Protein AF-A0A1G1D6M9-F1 (afdb_monomer)

Radius of gyration: 29.53 Å; Cα contacts (8 Å, |Δi|>4): 650; chains: 1; bounding box: 87×71×71 Å

Foldseek 3Di:
DDDDDDDDDDDDDDDDDDDDDPPVVVVVVVVVVVVVVCVVVVCVCVVVVCCVVVCDPVNVVVVVVVVVVVVVVLLVVLLVVLCPQWQADADEQDAALVNLVWDWDWDWWAFPVGWIKIKIKTAADEPPDDPPQAAFAEEEEAEARNDAQNVCSVVCNLCSNLTHTYIGIGFDNYHPTHHRTHLLQDCSLRVVVRVLVVQVPDSRHDQQRYEYEYAESGLLSQLLNLLPDVSHQAYERELYAQFPLVLLLLVCVPDPHDSPPSSVSNQVSSCVVVVHHRVSSGSLVRQQSSPPREYEQEYECAASNRHVVRSVSSQVSHDPPYYYYYQYPAYRVRSCVSCPVVVSVVVSVRSCVGRVD

pLDDT: mean 87.12, std 20.03, range [28.2, 98.94]

Mean predicted aligned error: 9.98 Å

Secondary structure (DSSP, 8-state):
---------------------HHHHHHHHHHHHHHHHHHHHHHHHHHHHHHHHHS-HHHHHHHHHHHHHHHHHHHHHHHHHHHHHHS---------GGGGT--EEEEEEE-TT--EEEEEEEPP---S---TT--EEEEEEEPPTT--GGGGHHHHHHHHHTT-EEEEEPPTTSTTS--S---TTSTHHHHHHHHHHHHHT-TTEEEEEEEEEEETHHHHHHHHHHTT-TTEEEEEEES--S-HHHHHHHHHHTSSS-HHHHHHHHHHHHHHHHTS-GGGS-HHHHGGGGTTS-EEEEEETT-SSS-HHHHHHHHHHPPSSEEEEEETT--TT-HHHHHTHHHHHHHHHHHHHHHT-

Solvent-accessible surface area (backbone atoms only — not comparable to full-atom values): 18844 Å² total; per-residue (Å²): 136,82,89,85,81,92,81,88,83,86,84,83,85,84,89,84,90,83,88,86,73,72,73,66,51,58,56,50,53,56,52,48,55,53,48,53,50,48,47,51,52,43,47,50,50,49,51,52,45,49,49,63,71,68,41,52,71,69,54,52,55,51,51,53,49,51,53,52,50,51,51,51,50,48,47,53,52,17,44,48,55,50,48,58,70,22,44,44,66,66,58,82,83,82,42,60,51,57,82,75,75,41,64,66,44,83,44,74,50,58,30,97,90,62,44,46,33,33,32,39,42,33,56,47,64,42,88,73,80,78,67,87,90,66,52,31,34,33,36,38,44,33,47,31,82,59,44,33,40,37,81,45,30,68,61,43,47,54,44,12,50,74,41,22,28,27,38,30,33,17,52,56,28,19,47,83,14,36,64,84,41,42,65,84,37,55,64,48,26,47,47,51,52,34,52,52,53,53,50,58,72,38,86,62,41,31,61,90,21,27,31,38,39,13,30,33,50,15,9,29,20,49,38,52,33,38,34,75,40,79,62,50,43,33,38,36,27,33,35,24,57,40,28,50,62,61,50,51,53,51,55,30,68,77,46,96,51,59,56,74,67,40,52,62,47,24,50,55,46,46,24,65,76,68,72,47,63,64,78,78,33,24,28,45,82,38,32,39,53,28,39,76,35,36,39,41,34,31,18,12,62,49,10,84,85,32,36,35,68,30,35,52,50,38,56,69,46,37,37,63,50,64,47,78,45,74,34,71,78,4,31,73,92,25,43,55,70,63,47,41,72,57,40,59,49,54,55,49,53,52,50,42,62,64,54,70,108

Structure (mmCIF, N/CA/C/O backbone):
data_AF-A0A1G1D6M9-F1
#
_entry.id   AF-A0A1G1D6M9-F1
#
loop_
_atom_site.group_PDB
_atom_site.id
_atom_site.type_symbol
_atom_site.label_atom_id
_atom_site.label_alt_id
_atom_site.label_comp_id
_atom_site.label_asym_id
_atom_site.label_entity_id
_atom_site.label_seq_id
_atom_site.pdbx_PDB_ins_code
_atom_site.Cartn_x
_atom_site.Cartn_y
_atom_site.Cartn_z
_atom_site.occupancy
_atom_site.B_iso_or_equiv
_atom_site.auth_seq_id
_atom_site.auth_comp_id
_atom_site.auth_asym_id
_atom_site.auth_atom_id
_atom_site.pdbx_PDB_model_num
ATOM 1 N N . MET A 1 1 ? 6.954 -47.142 0.030 1.00 37.84 1 MET A N 1
ATOM 2 C CA . MET A 1 1 ? 7.790 -47.854 -0.957 1.00 37.84 1 MET A CA 1
ATOM 3 C C . MET A 1 1 ? 8.892 -46.914 -1.431 1.00 37.84 1 MET A C 1
ATOM 5 O O . MET A 1 1 ? 8.595 -45.808 -1.841 1.00 37.84 1 MET A O 1
ATOM 9 N N . ARG A 1 2 ? 10.129 -47.368 -1.200 1.00 31.16 2 ARG A N 1
ATOM 10 C CA . ARG A 1 2 ? 11.483 -46.955 -1.629 1.00 31.16 2 ARG A CA 1
ATOM 11 C C . ARG A 1 2 ? 11.757 -45.547 -2.199 1.00 31.16 2 ARG A C 1
ATOM 13 O O . ARG A 1 2 ? 11.319 -45.191 -3.284 1.00 31.16 2 ARG A O 1
ATOM 20 N N . LYS A 1 3 ? 12.654 -44.867 -1.467 1.00 37.03 3 LYS A N 1
ATOM 21 C CA . LYS A 1 3 ? 13.634 -43.855 -1.899 1.00 37.03 3 LYS A CA 1
ATOM 22 C C . LYS A 1 3 ? 14.472 -44.363 -3.088 1.00 37.03 3 LYS A C 1
ATOM 24 O O . LYS A 1 3 ? 14.863 -45.529 -3.083 1.00 37.03 3 LYS A O 1
ATOM 29 N N . GLY A 1 4 ? 14.786 -43.486 -4.043 1.00 31.58 4 GLY A N 1
ATOM 30 C CA . GLY A 1 4 ? 15.754 -43.728 -5.120 1.00 31.58 4 GLY A CA 1
ATOM 31 C C . GLY A 1 4 ? 16.932 -42.764 -4.999 1.00 31.58 4 GLY A C 1
ATOM 32 O O . GLY A 1 4 ? 16.786 -41.574 -5.255 1.00 31.58 4 GLY A O 1
ATOM 33 N N . GLU A 1 5 ? 18.062 -43.290 -4.537 1.00 31.17 5 GLU A N 1
ATOM 34 C CA . GLU A 1 5 ? 19.328 -42.597 -4.300 1.00 31.17 5 GLU A CA 1
ATOM 35 C C . GLU A 1 5 ? 20.135 -42.402 -5.593 1.00 31.17 5 GLU A C 1
ATOM 37 O O . GLU A 1 5 ? 20.118 -43.239 -6.495 1.00 31.17 5 GLU A O 1
ATOM 42 N N . TRP A 1 6 ? 20.908 -41.317 -5.630 1.00 31.11 6 TRP A N 1
ATOM 43 C CA . TRP A 1 6 ? 21.996 -41.078 -6.576 1.00 31.11 6 TRP A CA 1
ATOM 44 C C . TRP A 1 6 ? 23.173 -42.018 -6.296 1.00 31.11 6 TRP A C 1
ATOM 46 O O . TRP A 1 6 ? 23.674 -42.007 -5.173 1.00 31.11 6 TRP A O 1
ATOM 56 N N . LYS A 1 7 ? 23.694 -42.736 -7.305 1.00 30.41 7 LYS A N 1
ATOM 57 C CA . LYS A 1 7 ? 25.058 -43.300 -7.264 1.00 30.41 7 LYS A CA 1
ATOM 58 C C . LYS A 1 7 ? 25.755 -43.261 -8.626 1.00 30.41 7 LYS A C 1
ATOM 60 O O . LYS A 1 7 ? 25.320 -43.872 -9.595 1.00 30.41 7 LYS A O 1
ATOM 65 N N . ILE A 1 8 ? 26.867 -42.534 -8.629 1.00 29.58 8 ILE A N 1
ATOM 66 C CA . ILE A 1 8 ? 27.918 -42.472 -9.646 1.00 29.58 8 ILE A CA 1
ATOM 67 C C . ILE A 1 8 ? 28.811 -43.709 -9.475 1.00 29.58 8 ILE A C 1
ATOM 69 O O . ILE A 1 8 ? 29.164 -44.045 -8.345 1.00 29.58 8 ILE A O 1
ATOM 73 N N . TYR A 1 9 ? 29.209 -44.354 -10.574 1.00 28.20 9 TYR A N 1
ATOM 74 C CA . TYR A 1 9 ? 30.205 -45.429 -10.578 1.00 28.20 9 TYR A CA 1
ATOM 75 C C . TYR A 1 9 ? 31.350 -45.101 -11.544 1.00 28.20 9 TYR A C 1
ATOM 77 O O . TYR A 1 9 ? 31.134 -44.912 -12.738 1.00 28.20 9 TYR A O 1
ATOM 85 N N . PHE A 1 10 ? 32.568 -45.080 -11.004 1.00 29.19 10 PHE A N 1
ATOM 86 C CA . PHE A 1 10 ? 33.831 -45.238 -11.729 1.00 29.19 10 PHE A CA 1
ATOM 87 C C . PHE A 1 10 ? 34.332 -46.676 -11.543 1.00 29.19 10 PHE A C 1
ATOM 89 O O . PHE A 1 10 ? 34.143 -47.242 -10.462 1.00 29.19 10 PHE A O 1
ATOM 96 N N . PRO A 1 11 ? 35.086 -47.214 -12.515 1.00 30.05 11 PRO A N 1
ATOM 97 C CA . PRO A 1 11 ? 36.174 -48.121 -12.181 1.00 30.05 11 PRO A CA 1
ATOM 98 C C . PRO A 1 11 ? 37.524 -47.670 -12.756 1.00 30.05 11 PRO A C 1
ATOM 100 O O . PRO A 1 11 ? 37.635 -47.146 -13.863 1.00 30.05 11 PRO A O 1
ATOM 103 N N . LEU A 1 12 ? 38.541 -47.898 -11.927 1.00 28.89 12 LEU A N 1
ATOM 104 C CA . LEU A 1 12 ? 39.969 -47.673 -12.132 1.00 28.89 12 LEU A CA 1
ATOM 105 C C . LEU A 1 12 ? 40.603 -48.710 -13.082 1.00 28.89 12 LEU A C 1
ATOM 107 O O . LEU A 1 12 ? 40.132 -49.837 -13.208 1.00 28.89 12 LEU A O 1
ATOM 111 N N . SER A 1 13 ? 41.710 -48.284 -13.698 1.00 33.75 13 SER A N 1
ATOM 112 C CA . SER A 1 13 ? 42.628 -48.997 -14.608 1.00 33.75 13 SER A CA 1
ATOM 113 C C . SER A 1 13 ? 43.368 -50.202 -13.995 1.00 33.75 13 SER A C 1
ATOM 115 O O . SER A 1 13 ? 43.361 -50.353 -12.773 1.00 33.75 13 SER A O 1
ATOM 117 N N . PRO A 1 14 ? 44.200 -50.905 -14.796 1.00 37.03 14 PRO A N 1
ATOM 118 C CA . PRO A 1 14 ? 45.640 -50.812 -14.510 1.00 37.03 14 PRO A CA 1
ATOM 119 C C . PRO A 1 14 ? 46.579 -50.714 -15.738 1.00 37.03 14 PRO A C 1
ATOM 121 O O . PRO A 1 14 ? 46.523 -51.509 -16.669 1.00 37.03 14 PRO A O 1
ATOM 124 N N . SER A 1 15 ? 47.462 -49.711 -15.656 1.00 29.97 15 SER A N 1
ATOM 125 C CA . SER A 1 15 ? 48.913 -49.674 -15.947 1.00 29.97 15 SER A CA 1
ATOM 126 C C . SER A 1 15 ? 49.546 -50.456 -17.113 1.00 29.97 15 SER A C 1
ATOM 128 O O . SER A 1 15 ? 49.617 -51.681 -17.082 1.00 29.97 15 SER A O 1
ATOM 130 N N . LEU A 1 16 ? 50.286 -49.719 -17.958 1.00 28.69 16 LEU A N 1
ATOM 131 C CA . LEU A 1 16 ? 51.660 -50.073 -18.346 1.00 28.69 16 LEU A CA 1
ATOM 132 C C . LEU A 1 16 ? 52.513 -48.801 -18.550 1.00 28.69 16 LEU A C 1
ATOM 134 O O . LEU A 1 16 ? 52.078 -47.829 -19.160 1.00 28.69 16 LEU A O 1
ATOM 138 N N . HIS A 1 17 ? 53.707 -48.813 -17.954 1.00 34.84 17 HIS A N 1
ATOM 139 C CA . HIS A 1 17 ? 54.689 -47.727 -17.865 1.00 34.84 17 HIS A CA 1
ATOM 140 C C . HIS A 1 17 ? 55.429 -47.4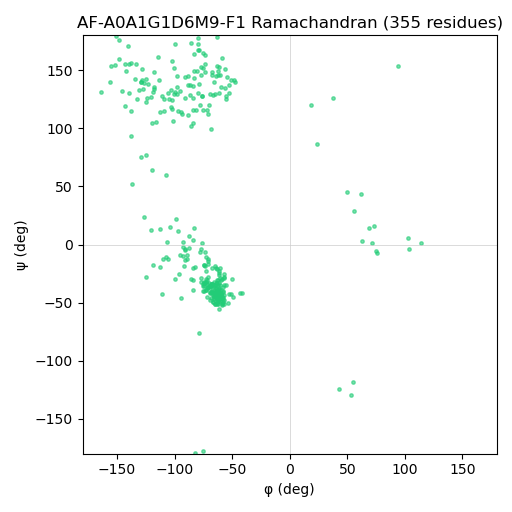44 -19.181 1.00 34.84 17 HIS A C 1
ATOM 142 O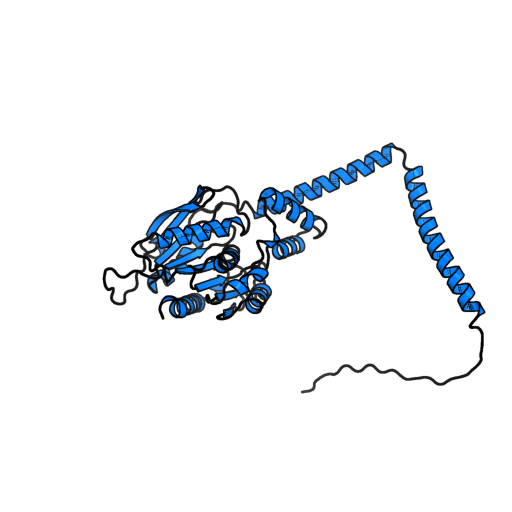 O . HIS A 1 17 ? 55.757 -48.394 -19.873 1.00 34.84 17 HIS A O 1
ATOM 148 N N . PHE A 1 18 ? 55.810 -46.176 -19.418 1.00 31.34 18 PHE A N 1
ATOM 149 C CA . PHE A 1 18 ? 57.173 -45.724 -19.788 1.00 31.34 18 PHE A CA 1
ATOM 150 C C . PHE A 1 18 ? 57.289 -44.184 -19.586 1.00 31.34 18 PHE A C 1
ATOM 152 O O . PHE A 1 18 ? 56.415 -43.426 -19.995 1.00 31.34 18 PHE A O 1
ATOM 159 N N . LEU A 1 19 ? 58.347 -43.727 -18.902 1.00 33.44 19 LEU A N 1
ATOM 160 C CA . LEU A 1 19 ? 58.789 -42.319 -18.715 1.00 33.44 19 LEU A CA 1
ATOM 161 C C . LEU A 1 19 ? 59.688 -41.874 -19.901 1.00 33.44 19 LEU A C 1
ATOM 163 O O . LEU A 1 19 ? 60.160 -42.760 -20.611 1.00 33.44 19 LEU A O 1
ATOM 167 N N . PRO A 1 20 ? 60.128 -40.598 -20.051 1.00 44.41 20 PRO A N 1
ATOM 168 C CA . PRO A 1 20 ? 59.562 -39.292 -19.672 1.00 44.41 20 PRO A CA 1
ATOM 169 C C . PRO A 1 20 ? 59.588 -38.276 -20.857 1.00 44.41 20 PRO A C 1
ATOM 171 O O . PRO A 1 20 ? 60.622 -38.066 -21.481 1.00 44.41 20 PRO A O 1
ATOM 174 N N . PHE A 1 21 ? 58.492 -37.557 -21.136 1.00 39.22 21 PHE A N 1
ATOM 175 C CA . PHE A 1 21 ? 58.450 -36.499 -22.181 1.00 39.22 21 PHE A CA 1
ATOM 176 C C . PHE A 1 21 ? 57.928 -35.139 -21.667 1.00 39.22 21 PHE A C 1
ATOM 178 O O . PHE A 1 21 ? 57.415 -34.317 -22.424 1.00 39.22 21 PHE A O 1
ATOM 185 N N . SER A 1 22 ? 58.033 -34.872 -20.362 1.00 51.34 22 SER A N 1
ATOM 186 C CA . SER A 1 22 ? 57.296 -33.771 -19.719 1.00 51.34 22 SER A CA 1
ATOM 187 C C . SER A 1 22 ? 58.005 -32.413 -19.645 1.00 51.34 22 SER A C 1
ATOM 189 O O . SER A 1 22 ? 57.356 -31.449 -19.248 1.00 51.34 22 SER A O 1
ATOM 191 N N . LEU A 1 23 ? 59.265 -32.263 -20.077 1.00 43.38 23 LEU A N 1
ATOM 192 C CA . LEU A 1 23 ? 59.918 -30.938 -20.083 1.00 43.38 23 LEU A CA 1
ATOM 193 C C . LEU A 1 23 ? 59.844 -30.209 -21.437 1.00 43.38 23 LEU A C 1
ATOM 195 O O . LEU A 1 23 ? 59.830 -28.983 -21.474 1.00 43.38 23 LEU A O 1
ATOM 199 N N . ILE A 1 24 ? 59.716 -30.940 -22.549 1.00 44.31 24 ILE A N 1
ATOM 200 C CA . ILE A 1 24 ? 59.643 -30.347 -23.899 1.00 44.31 24 ILE A CA 1
ATOM 201 C C . ILE A 1 24 ? 58.198 -29.949 -24.255 1.00 44.31 24 ILE A C 1
ATOM 203 O O . ILE A 1 24 ? 57.982 -28.944 -24.929 1.00 44.31 24 ILE A O 1
ATOM 207 N N . PHE A 1 25 ? 57.190 -30.648 -23.721 1.00 48.16 25 PHE A N 1
ATOM 208 C CA . PHE A 1 25 ? 55.778 -30.338 -23.979 1.00 48.16 25 PHE A CA 1
ATOM 209 C C . PHE A 1 25 ? 55.283 -29.091 -23.219 1.00 48.16 25 PHE A C 1
ATOM 211 O O . PHE A 1 25 ? 54.503 -28.309 -23.755 1.00 48.16 25 PHE A O 1
ATOM 218 N N . TYR A 1 26 ? 55.787 -28.839 -22.003 1.00 45.22 26 TYR A N 1
ATOM 219 C CA . TYR A 1 26 ? 55.403 -27.659 -21.210 1.00 45.22 26 TYR A CA 1
ATOM 220 C C . TYR A 1 26 ? 55.965 -26.340 -21.766 1.00 45.22 26 TYR A C 1
ATOM 222 O O . TYR A 1 26 ? 55.306 -25.303 -21.667 1.00 45.22 26 TYR A O 1
ATOM 230 N N . VAL A 1 27 ? 57.140 -26.374 -22.407 1.00 49.19 27 VAL A N 1
ATOM 231 C CA . VAL A 1 27 ? 57.715 -25.204 -23.094 1.00 49.19 27 VAL A CA 1
ATOM 232 C C . VAL A 1 27 ? 56.983 -24.935 -24.415 1.00 49.19 27 VAL A C 1
ATOM 234 O O . VAL A 1 27 ? 56.717 -23.780 -24.737 1.00 49.19 27 VAL A O 1
ATOM 237 N N . PHE A 1 28 ? 56.551 -25.977 -25.134 1.00 47.81 28 PHE A N 1
ATOM 238 C CA . PHE A 1 28 ? 55.815 -25.822 -26.394 1.00 47.81 28 PHE A CA 1
ATOM 239 C C . PHE A 1 28 ? 54.357 -25.366 -26.190 1.00 47.81 28 PHE A C 1
ATOM 241 O O . PHE A 1 28 ? 53.880 -24.484 -26.898 1.00 47.81 28 PHE A O 1
ATOM 248 N N . VAL A 1 29 ? 53.654 -25.886 -25.176 1.00 53.16 29 VAL A N 1
ATOM 249 C CA . VAL A 1 29 ? 52.255 -25.507 -24.895 1.00 53.16 29 VAL A CA 1
ATOM 250 C C . VAL A 1 29 ? 52.146 -24.099 -24.289 1.00 53.16 29 VAL A C 1
ATOM 252 O O . VAL A 1 29 ? 51.217 -23.370 -24.635 1.00 53.16 29 VAL A O 1
ATOM 255 N N . SER A 1 30 ? 53.120 -23.649 -23.487 1.00 48.38 30 SER A N 1
ATOM 256 C CA . SER A 1 30 ? 53.163 -22.256 -23.001 1.00 48.38 30 SER A CA 1
ATOM 257 C C . SER A 1 30 ? 53.555 -21.243 -24.091 1.00 48.38 30 SER A C 1
ATOM 259 O O . SER A 1 30 ? 53.034 -20.121 -24.096 1.00 48.38 30 SER A O 1
ATOM 261 N N . LEU A 1 31 ? 54.395 -21.625 -25.066 1.00 42.31 31 LEU A N 1
ATOM 262 C CA . LEU A 1 31 ? 54.653 -20.794 -26.252 1.00 42.31 31 LEU A CA 1
ATOM 263 C C . LEU A 1 31 ? 53.437 -20.740 -27.197 1.00 42.31 31 LEU A C 1
ATOM 265 O O . LEU A 1 31 ? 53.127 -19.684 -27.742 1.00 42.31 31 LEU A O 1
ATOM 269 N N . CYS A 1 32 ? 52.682 -21.830 -27.356 1.00 44.06 32 CYS A N 1
ATOM 270 C CA . CYS A 1 32 ? 51.468 -21.825 -28.181 1.00 44.06 32 CYS A CA 1
ATOM 271 C C . CYS A 1 32 ? 50.281 -21.100 -27.513 1.00 44.06 32 CYS A C 1
ATOM 273 O O . CYS A 1 32 ? 49.483 -20.458 -28.203 1.00 44.06 32 CYS A O 1
ATOM 275 N N . ALA A 1 33 ? 50.167 -21.135 -26.181 1.00 45.12 33 ALA A N 1
ATOM 276 C CA . ALA A 1 33 ? 49.118 -20.423 -25.447 1.00 45.12 33 ALA A CA 1
ATOM 277 C C . ALA A 1 33 ? 49.299 -18.894 -25.495 1.00 45.12 33 ALA A C 1
ATOM 279 O O . ALA A 1 33 ? 48.318 -18.168 -25.648 1.00 45.12 33 ALA A O 1
ATOM 280 N N . SER A 1 34 ? 50.539 -18.400 -25.467 1.00 46.72 34 SER A N 1
ATOM 281 C CA . SER A 1 34 ? 50.838 -16.969 -25.610 1.00 46.72 34 SER A CA 1
ATOM 282 C C . SER A 1 34 ? 50.692 -16.480 -27.058 1.00 46.72 34 SER A C 1
ATOM 284 O O . SER A 1 34 ? 50.142 -15.402 -27.278 1.00 46.72 34 SER A O 1
ATOM 286 N N . VAL A 1 35 ? 51.043 -17.295 -28.059 1.00 46.62 35 VAL A N 1
ATOM 287 C CA . VAL A 1 35 ? 50.878 -16.946 -29.483 1.00 46.62 35 VAL A CA 1
ATOM 288 C C . VAL A 1 35 ? 49.416 -17.021 -29.943 1.00 46.62 35 VAL A C 1
ATOM 290 O O . VAL A 1 35 ? 48.993 -16.188 -30.735 1.00 46.62 35 VAL A O 1
ATOM 293 N N . SER A 1 36 ? 48.588 -17.928 -29.411 1.00 49.25 36 SER A N 1
ATOM 294 C CA . SER A 1 36 ? 47.150 -17.966 -29.744 1.00 49.25 36 SER A CA 1
ATOM 295 C C . SER A 1 36 ? 46.350 -16.820 -29.109 1.00 49.25 36 SER A C 1
ATOM 297 O O . SER A 1 36 ? 45.377 -16.352 -29.702 1.00 49.25 36 SER A O 1
ATOM 299 N N . LEU A 1 37 ? 46.781 -16.323 -27.943 1.00 48.41 37 LEU A N 1
ATOM 300 C CA . LEU A 1 37 ? 46.201 -15.145 -27.299 1.00 48.41 37 LEU A CA 1
ATOM 301 C C . LEU A 1 37 ? 46.643 -13.859 -28.015 1.00 48.41 37 LEU A C 1
ATOM 303 O O . LEU A 1 37 ? 45.811 -12.994 -28.264 1.00 48.41 37 LEU A O 1
ATOM 307 N N . TRP A 1 38 ? 47.907 -13.777 -28.446 1.00 46.22 38 TRP A N 1
ATOM 308 C CA . TRP A 1 38 ? 48.420 -12.676 -29.273 1.00 46.22 38 TRP A CA 1
ATOM 309 C C . TRP A 1 38 ? 47.869 -12.677 -30.701 1.00 46.22 38 TRP A C 1
ATOM 311 O O . TRP A 1 38 ? 47.622 -11.608 -31.243 1.00 46.22 38 TRP A O 1
ATOM 321 N N . LEU A 1 39 ? 47.594 -13.838 -31.303 1.00 48.72 39 LEU A N 1
ATOM 322 C CA . LEU A 1 39 ? 46.937 -13.932 -32.609 1.00 48.72 39 LEU A CA 1
ATOM 323 C C . LEU A 1 39 ? 45.432 -13.684 -32.514 1.00 48.72 39 LEU A C 1
ATOM 325 O O . LEU A 1 39 ? 44.888 -13.094 -33.431 1.00 48.72 39 LEU A O 1
ATOM 329 N N . LYS A 1 40 ? 44.744 -14.044 -31.421 1.00 48.91 40 LYS A N 1
ATOM 330 C CA . LYS A 1 40 ? 43.330 -13.670 -31.217 1.00 48.91 40 LYS A CA 1
ATOM 331 C C . LYS A 1 40 ? 43.165 -12.190 -30.876 1.00 48.91 40 LYS A C 1
ATOM 333 O O . LYS A 1 40 ? 42.262 -11.557 -31.410 1.00 48.91 40 LYS A O 1
ATOM 338 N N . LEU A 1 41 ? 44.051 -11.614 -30.061 1.00 52.59 41 LEU A N 1
ATOM 339 C CA . LEU A 1 41 ? 44.083 -10.171 -29.799 1.00 52.59 41 LEU A CA 1
ATOM 340 C C . LEU A 1 41 ? 44.571 -9.389 -31.025 1.00 52.59 41 LEU A C 1
ATOM 342 O O . LEU A 1 41 ? 44.021 -8.335 -31.322 1.00 52.59 41 LEU A O 1
ATOM 346 N N . GLY A 1 42 ? 45.527 -9.933 -31.780 1.00 52.28 42 GLY A N 1
ATOM 347 C CA . GLY A 1 42 ? 46.063 -9.410 -33.039 1.00 52.28 42 GLY A CA 1
ATOM 348 C C . GLY A 1 42 ? 45.073 -9.474 -34.202 1.00 52.28 42 GLY A C 1
ATOM 349 O O . GLY A 1 42 ? 44.947 -8.511 -34.941 1.00 52.28 42 GLY A O 1
ATOM 350 N N . TYR A 1 43 ? 44.300 -10.554 -34.342 1.00 52.22 43 TYR A N 1
ATOM 351 C CA . TYR A 1 43 ? 43.217 -10.639 -35.328 1.00 52.22 43 TYR A CA 1
ATOM 352 C C . TYR A 1 43 ? 42.031 -9.774 -34.934 1.00 52.22 43 TYR A C 1
ATOM 354 O O . TYR A 1 43 ? 41.456 -9.138 -35.803 1.00 52.22 43 TYR A O 1
ATOM 362 N N . CYS A 1 44 ? 41.667 -9.704 -33.651 1.00 51.34 44 CYS A N 1
ATOM 363 C CA . CYS A 1 44 ? 40.589 -8.819 -33.217 1.00 51.34 44 CYS A CA 1
ATOM 364 C C . CYS A 1 44 ? 40.994 -7.351 -33.413 1.00 51.34 44 CYS A C 1
ATOM 366 O O . CYS A 1 44 ? 40.224 -6.574 -33.962 1.00 51.34 44 CYS A O 1
ATOM 368 N N . SER A 1 45 ? 42.239 -6.988 -33.088 1.00 56.66 45 SER A N 1
ATOM 369 C CA . SER A 1 45 ? 42.774 -5.646 -33.344 1.00 56.66 45 SER A CA 1
ATOM 370 C C . SER A 1 45 ? 42.990 -5.355 -34.829 1.00 56.66 45 SER A C 1
ATOM 372 O O . SER A 1 45 ? 42.660 -4.256 -35.242 1.00 56.66 45 SER A O 1
ATOM 374 N N . TYR A 1 46 ? 43.430 -6.305 -35.659 1.00 59.44 46 TYR A N 1
ATOM 375 C CA . TYR A 1 46 ? 43.560 -6.138 -37.115 1.00 59.44 46 TYR A CA 1
ATOM 376 C C . TYR A 1 46 ? 42.203 -6.102 -37.832 1.00 59.44 46 TYR A C 1
ATOM 378 O O . TYR A 1 46 ? 42.038 -5.370 -38.802 1.00 59.44 46 TYR A O 1
ATOM 386 N N . PHE A 1 47 ? 41.211 -6.852 -37.352 1.00 57.62 47 PHE A N 1
ATOM 387 C CA . PHE A 1 47 ? 39.839 -6.843 -37.860 1.00 57.62 47 PHE A CA 1
ATOM 388 C C . PHE A 1 47 ? 39.115 -5.551 -37.470 1.00 57.62 47 PHE A C 1
ATOM 390 O O . PHE A 1 47 ? 38.526 -4.901 -38.328 1.00 57.62 47 PHE A O 1
ATOM 397 N N . ILE A 1 48 ? 39.238 -5.116 -36.212 1.00 62.91 48 ILE A N 1
ATOM 398 C CA . ILE A 1 48 ? 38.755 -3.808 -35.747 1.00 62.91 48 ILE A CA 1
ATOM 399 C C . ILE A 1 48 ? 39.490 -2.679 -36.484 1.00 62.91 48 ILE A C 1
ATOM 401 O O . ILE A 1 48 ? 38.844 -1.749 -36.952 1.00 62.91 48 ILE A O 1
ATOM 405 N N . TYR A 1 49 ? 40.808 -2.781 -36.670 1.00 64.06 49 TYR A N 1
ATOM 406 C CA . TYR A 1 49 ? 41.612 -1.830 -37.441 1.00 64.06 49 TYR A CA 1
ATOM 407 C C . TYR A 1 49 ? 41.167 -1.772 -38.904 1.00 64.06 49 TYR A C 1
ATOM 409 O O . TYR A 1 49 ? 40.918 -0.685 -39.399 1.00 64.06 49 TYR A O 1
ATOM 417 N N . ASN A 1 50 ? 40.964 -2.904 -39.587 1.00 60.59 50 ASN A N 1
ATOM 418 C CA . ASN A 1 50 ? 40.461 -2.919 -40.965 1.00 60.59 50 ASN A CA 1
ATOM 419 C C . ASN A 1 50 ? 39.027 -2.399 -41.083 1.00 60.59 50 ASN A C 1
ATOM 421 O O . ASN A 1 50 ? 38.715 -1.748 -42.076 1.00 60.59 50 ASN A O 1
ATOM 425 N N . ILE A 1 51 ? 38.160 -2.650 -40.099 1.00 64.19 51 ILE A N 1
ATOM 426 C CA . ILE A 1 51 ? 36.817 -2.060 -40.056 1.00 64.19 51 ILE A CA 1
ATOM 427 C C . ILE A 1 51 ? 36.926 -0.544 -39.898 1.00 64.19 51 ILE A C 1
ATOM 429 O O . ILE A 1 51 ? 36.362 0.181 -40.705 1.00 64.19 51 ILE A O 1
ATOM 433 N N . ILE A 1 52 ? 37.691 -0.051 -38.923 1.00 63.78 52 ILE A N 1
ATOM 434 C CA . ILE A 1 52 ? 37.862 1.386 -38.669 1.00 63.78 52 ILE A CA 1
ATOM 435 C C . ILE A 1 52 ? 38.530 2.086 -39.861 1.00 63.78 52 ILE A C 1
ATOM 437 O O . ILE A 1 52 ? 38.136 3.194 -40.217 1.00 63.78 52 ILE A O 1
ATOM 441 N N . HIS A 1 53 ? 39.507 1.442 -40.503 1.00 61.75 53 HIS A N 1
ATOM 442 C CA . HIS A 1 53 ? 40.310 2.042 -41.566 1.00 61.75 53 HIS A CA 1
ATOM 443 C C . HIS A 1 53 ? 39.646 1.970 -42.952 1.00 61.75 53 HIS A C 1
ATOM 445 O O . HIS A 1 53 ? 39.849 2.884 -43.752 1.00 61.75 53 HIS A O 1
ATOM 451 N N . ASN A 1 54 ? 38.827 0.941 -43.226 1.00 59.25 54 ASN A N 1
ATOM 452 C CA . ASN A 1 54 ? 38.010 0.834 -44.449 1.00 59.25 54 ASN A CA 1
ATOM 453 C C . ASN A 1 54 ? 36.594 1.408 -44.287 1.00 59.25 54 ASN A C 1
ATOM 455 O O . ASN A 1 54 ? 35.865 1.562 -45.270 1.00 59.25 54 ASN A O 1
ATOM 459 N N . MET A 1 55 ? 36.169 1.750 -43.069 1.00 59.12 55 MET A N 1
ATOM 460 C CA . MET A 1 55 ? 34.979 2.564 -42.870 1.00 59.12 55 MET A CA 1
ATOM 461 C C . MET A 1 55 ? 35.267 3.970 -43.384 1.00 59.12 55 MET A C 1
ATOM 463 O O . MET A 1 55 ? 35.840 4.809 -42.693 1.00 59.12 55 MET A O 1
ATOM 467 N N . HIS A 1 56 ? 34.812 4.256 -44.604 1.00 67.12 56 HIS A N 1
ATOM 468 C CA . HIS A 1 56 ? 34.716 5.630 -45.082 1.00 67.12 56 HIS A CA 1
ATOM 469 C C . HIS A 1 56 ? 34.047 6.491 -44.006 1.00 67.12 56 HIS A C 1
ATOM 471 O O . HIS A 1 56 ? 33.071 6.055 -43.400 1.00 67.12 56 HIS A O 1
ATOM 477 N N . PHE A 1 57 ? 34.533 7.718 -43.799 1.00 64.88 57 PHE A N 1
ATOM 478 C CA . PHE A 1 57 ? 34.032 8.661 -42.789 1.00 64.88 57 PHE A CA 1
ATOM 479 C C . PHE A 1 57 ? 32.490 8.656 -42.703 1.00 64.88 57 PHE A C 1
ATOM 481 O O . PHE A 1 57 ? 31.925 8.543 -41.622 1.00 64.88 57 PHE A O 1
ATOM 488 N N . LYS A 1 58 ? 31.799 8.610 -43.854 1.00 67.56 58 LYS A N 1
ATOM 489 C CA . LYS A 1 58 ? 30.333 8.470 -43.976 1.00 67.56 58 LYS A CA 1
ATOM 490 C C . LYS A 1 58 ? 29.732 7.277 -43.204 1.00 67.56 58 LYS A C 1
ATOM 492 O O . LYS A 1 58 ? 28.711 7.453 -42.547 1.00 67.56 58 LYS A O 1
ATOM 497 N N . ASN A 1 59 ? 30.359 6.101 -43.229 1.00 77.44 59 ASN A N 1
ATOM 498 C CA . ASN A 1 59 ? 29.910 4.902 -42.510 1.00 77.44 59 ASN A CA 1
ATOM 499 C C . ASN A 1 59 ? 30.043 5.068 -40.990 1.00 77.44 59 ASN A C 1
ATOM 501 O O . ASN A 1 59 ? 29.175 4.616 -40.249 1.00 77.44 59 ASN A O 1
ATOM 505 N N . MET A 1 60 ? 31.067 5.786 -40.519 1.00 78.50 60 MET A N 1
ATOM 506 C CA . MET A 1 60 ? 31.220 6.115 -39.098 1.00 78.50 60 MET A CA 1
ATOM 507 C C . MET A 1 60 ? 30.102 7.046 -38.604 1.00 78.50 60 MET A C 1
ATOM 509 O O . MET A 1 60 ? 29.525 6.795 -37.547 1.00 78.50 60 MET A O 1
ATOM 513 N N . PHE A 1 61 ? 29.717 8.060 -39.392 1.00 83.88 61 PHE A N 1
ATOM 514 C CA . PHE A 1 61 ? 28.558 8.907 -39.064 1.00 83.88 61 PHE A CA 1
ATOM 515 C C . PHE A 1 61 ? 27.244 8.127 -39.056 1.00 83.88 61 PHE A C 1
ATOM 517 O O . PHE A 1 61 ? 26.387 8.398 -38.218 1.00 83.88 61 PHE A O 1
ATOM 524 N N . LEU A 1 62 ? 27.066 7.171 -39.972 1.00 87.88 62 LEU A N 1
ATOM 525 C CA . LEU A 1 62 ? 25.866 6.332 -40.014 1.00 87.88 62 LEU A CA 1
ATOM 526 C C . LEU A 1 62 ? 25.760 5.430 -38.779 1.00 87.88 62 LEU A C 1
ATOM 528 O O . LEU A 1 62 ? 24.694 5.372 -38.171 1.00 87.88 62 LEU A O 1
ATOM 532 N N . ILE A 1 63 ? 26.859 4.793 -38.364 1.00 89.25 63 ILE A N 1
ATOM 533 C CA . ILE A 1 63 ? 26.889 3.961 -37.152 1.00 89.25 63 ILE A CA 1
ATOM 534 C C . ILE A 1 63 ? 26.636 4.809 -35.905 1.00 89.25 63 ILE A C 1
ATOM 536 O O . ILE A 1 63 ? 25.795 4.445 -35.087 1.00 89.25 63 ILE A O 1
ATOM 540 N N . LEU A 1 64 ? 27.294 5.965 -35.776 1.00 92.62 64 LEU A N 1
ATOM 541 C CA . LEU A 1 64 ? 27.071 6.865 -34.644 1.00 92.62 64 LEU A CA 1
ATOM 542 C C . LEU A 1 64 ? 25.604 7.309 -34.559 1.00 92.62 64 LEU A C 1
ATOM 544 O O . LEU A 1 64 ? 25.004 7.251 -33.489 1.00 92.62 64 LEU A O 1
ATOM 548 N N . LYS A 1 65 ? 24.999 7.690 -35.692 1.00 94.44 65 LYS A N 1
ATOM 549 C CA . LYS A 1 65 ? 23.569 8.019 -35.755 1.00 94.44 65 LYS A CA 1
ATOM 550 C C . LYS A 1 65 ? 22.701 6.838 -35.329 1.00 94.44 65 LYS A C 1
ATOM 552 O O . LYS A 1 65 ? 21.799 7.032 -34.526 1.00 94.44 65 LYS A O 1
ATOM 557 N N . ALA A 1 66 ? 22.980 5.628 -35.816 1.00 94.88 66 ALA A N 1
ATOM 558 C CA . ALA A 1 66 ? 22.228 4.431 -35.443 1.00 94.88 66 ALA A CA 1
ATOM 559 C C . ALA A 1 66 ? 22.300 4.143 -33.933 1.00 94.88 66 ALA A C 1
ATOM 561 O O . ALA A 1 66 ? 21.274 3.859 -33.320 1.00 94.88 66 ALA A O 1
ATOM 562 N N . VAL A 1 67 ? 23.479 4.285 -33.319 1.00 95.44 67 VAL A N 1
ATOM 563 C CA . VAL A 1 67 ? 23.662 4.134 -31.866 1.00 95.44 67 VAL A CA 1
ATOM 564 C C . VAL A 1 67 ? 22.878 5.199 -31.097 1.00 95.44 67 VAL A C 1
ATOM 566 O O . VAL A 1 67 ? 22.190 4.866 -30.134 1.00 95.44 67 VAL A O 1
ATOM 569 N N . ILE A 1 68 ? 22.921 6.460 -31.540 1.00 96.69 68 ILE A N 1
ATOM 570 C CA . ILE A 1 68 ? 22.144 7.549 -30.930 1.00 96.69 68 ILE A CA 1
ATOM 571 C C . ILE A 1 68 ? 20.642 7.271 -31.047 1.00 96.69 68 ILE A C 1
ATOM 573 O O . ILE A 1 68 ? 19.926 7.395 -30.057 1.00 96.69 68 ILE A O 1
ATOM 577 N N . TYR A 1 69 ? 20.152 6.857 -32.219 1.00 97.56 69 TYR A N 1
ATOM 578 C CA . TYR A 1 69 ? 18.738 6.528 -32.405 1.00 97.56 69 TYR A CA 1
ATOM 579 C C . TYR A 1 69 ? 18.305 5.364 -31.520 1.00 97.56 69 TYR A C 1
ATOM 581 O O . TYR A 1 69 ? 17.271 5.460 -30.865 1.00 97.56 69 TYR A O 1
ATOM 589 N N . LEU A 1 70 ? 19.103 4.297 -31.444 1.00 95.88 70 LEU A N 1
ATOM 590 C CA . LEU A 1 70 ? 18.824 3.169 -30.561 1.00 95.88 70 LEU A CA 1
ATOM 591 C C . LEU A 1 70 ? 18.761 3.612 -29.094 1.00 95.88 70 LEU A C 1
ATOM 593 O O . LEU A 1 70 ? 17.835 3.238 -28.380 1.00 95.88 70 LEU A O 1
ATOM 597 N N . PHE A 1 71 ? 19.706 4.446 -28.657 1.00 96.44 71 PHE A N 1
ATOM 598 C CA . PHE A 1 71 ? 19.724 4.995 -27.304 1.00 96.44 71 PHE A CA 1
ATOM 599 C C . PHE A 1 71 ? 18.482 5.848 -27.007 1.00 96.44 71 PHE A C 1
ATOM 601 O O . PHE A 1 71 ? 17.836 5.655 -25.978 1.00 96.44 71 PHE A O 1
ATOM 608 N N . VAL A 1 72 ? 18.090 6.734 -27.927 1.00 97.44 72 VAL A N 1
ATOM 609 C CA . VAL A 1 72 ? 16.867 7.545 -27.802 1.00 97.44 72 VAL A CA 1
ATOM 610 C C . VAL A 1 72 ? 15.617 6.664 -27.752 1.00 97.44 72 VAL A C 1
ATOM 612 O O . VAL A 1 72 ? 14.733 6.924 -26.942 1.00 97.44 72 VAL A O 1
ATOM 615 N N . ILE A 1 73 ? 15.546 5.601 -28.560 1.00 96.75 73 ILE A N 1
ATOM 616 C CA . ILE A 1 73 ? 14.427 4.646 -28.544 1.00 96.75 73 ILE A CA 1
ATOM 617 C C . ILE A 1 73 ? 14.342 3.929 -27.193 1.00 96.75 73 ILE A C 1
ATOM 619 O O . ILE A 1 73 ? 13.252 3.833 -26.633 1.00 96.75 73 ILE A O 1
ATOM 623 N N . ILE A 1 74 ? 15.470 3.464 -26.647 1.00 96.69 74 ILE A N 1
ATOM 624 C CA . ILE A 1 74 ? 15.518 2.838 -25.318 1.00 96.69 74 ILE A CA 1
ATOM 625 C C . ILE A 1 74 ? 14.979 3.806 -24.263 1.00 96.69 74 ILE A C 1
ATOM 627 O O . ILE A 1 74 ? 14.091 3.433 -23.502 1.00 96.69 74 ILE A O 1
ATOM 631 N N . LEU A 1 75 ? 15.460 5.053 -24.247 1.00 97.94 75 LEU A N 1
ATOM 632 C CA . LEU A 1 75 ? 14.991 6.058 -23.292 1.00 97.94 75 LEU A CA 1
ATOM 633 C C . LEU A 1 75 ? 13.503 6.379 -23.465 1.00 97.94 75 LEU A C 1
ATOM 635 O O . LEU A 1 75 ? 12.788 6.461 -22.472 1.00 97.94 75 LEU A O 1
ATOM 639 N N . ALA A 1 76 ? 13.019 6.528 -24.699 1.00 97.44 76 ALA A N 1
ATOM 640 C CA . ALA A 1 76 ? 11.619 6.840 -24.976 1.00 97.44 76 ALA A CA 1
ATOM 641 C C . ALA A 1 76 ? 10.677 5.704 -24.548 1.00 97.44 76 ALA A C 1
ATOM 643 O O . ALA A 1 76 ? 9.648 5.952 -23.923 1.00 97.44 76 ALA A O 1
ATOM 644 N N . LEU A 1 77 ? 11.041 4.453 -24.837 1.00 96.06 77 LEU A N 1
ATOM 645 C CA . LEU A 1 77 ? 10.271 3.282 -24.421 1.00 96.06 77 LEU A CA 1
ATOM 646 C C . LEU A 1 77 ? 10.335 3.074 -22.903 1.00 96.06 77 LEU A C 1
ATOM 648 O O . LEU A 1 77 ? 9.304 2.817 -22.289 1.00 96.06 77 LEU A O 1
ATOM 652 N N . SER A 1 78 ? 11.502 3.240 -22.274 1.00 96.50 78 SER A N 1
ATOM 653 C CA . SER A 1 78 ? 11.622 3.203 -20.812 1.00 96.50 78 SER A CA 1
ATOM 654 C C . SER A 1 78 ? 10.817 4.318 -20.144 1.00 96.50 78 SER A C 1
ATOM 656 O O . SER A 1 78 ? 10.150 4.061 -19.144 1.00 96.50 78 SER A O 1
ATOM 658 N N . PHE A 1 79 ? 10.801 5.526 -20.717 1.00 97.44 79 PHE A N 1
ATOM 659 C CA . PHE A 1 79 ? 9.939 6.613 -20.254 1.00 97.44 79 PHE A CA 1
ATOM 660 C C . PHE A 1 79 ? 8.469 6.230 -20.362 1.00 97.44 79 PHE A C 1
ATOM 662 O O . PHE A 1 79 ? 7.735 6.391 -19.394 1.00 97.44 79 PHE A O 1
ATOM 669 N N . LEU A 1 80 ? 8.046 5.669 -21.497 1.00 95.56 80 LEU A N 1
ATOM 670 C CA . LEU A 1 80 ? 6.670 5.228 -21.694 1.00 95.56 80 LEU A CA 1
ATOM 671 C C . LEU A 1 80 ? 6.260 4.161 -20.667 1.00 95.56 80 LEU A C 1
ATOM 673 O O . LEU A 1 80 ? 5.170 4.251 -20.113 1.00 95.56 80 LEU A O 1
ATOM 677 N N . ILE A 1 81 ? 7.133 3.196 -20.361 1.00 94.06 81 ILE A N 1
ATOM 678 C CA . ILE A 1 81 ? 6.882 2.182 -19.323 1.00 94.06 81 ILE A CA 1
ATOM 679 C C . ILE A 1 81 ? 6.638 2.854 -17.971 1.00 94.06 81 ILE A C 1
ATOM 681 O O . ILE A 1 81 ? 5.624 2.584 -17.327 1.00 94.06 81 ILE A O 1
ATOM 685 N N . VAL A 1 82 ? 7.532 3.747 -17.543 1.00 96.38 82 VAL A N 1
ATOM 686 C CA . VAL A 1 82 ? 7.394 4.442 -16.255 1.00 96.38 82 VAL A CA 1
ATOM 687 C C . VAL A 1 82 ? 6.143 5.327 -16.249 1.00 96.38 82 VAL A C 1
ATOM 689 O O . VAL A 1 82 ? 5.382 5.312 -15.282 1.00 96.38 82 VAL A O 1
ATOM 692 N N . TYR A 1 83 ? 5.887 6.058 -17.334 1.00 96.62 83 TYR A N 1
ATOM 693 C CA . TYR A 1 83 ? 4.746 6.958 -17.471 1.00 96.62 83 TYR A CA 1
ATOM 694 C C . TYR A 1 83 ? 3.414 6.207 -17.380 1.00 96.62 83 TYR A C 1
ATOM 696 O O . TYR A 1 83 ? 2.579 6.558 -16.553 1.00 96.62 83 TYR A O 1
ATOM 704 N N . LEU A 1 84 ? 3.237 5.132 -18.155 1.00 93.88 84 LEU A N 1
ATOM 705 C CA . LEU A 1 84 ? 1.995 4.353 -18.169 1.00 93.88 84 LEU A CA 1
ATOM 706 C C . LEU A 1 84 ? 1.703 3.681 -16.824 1.00 93.88 84 LEU A C 1
ATOM 708 O O . LEU A 1 84 ? 0.545 3.595 -16.431 1.00 93.88 84 LEU A O 1
ATOM 712 N N . ASN A 1 85 ? 2.734 3.239 -16.100 1.00 93.50 85 ASN A N 1
ATOM 713 C CA . ASN A 1 85 ? 2.540 2.633 -14.781 1.00 93.50 85 ASN A CA 1
ATOM 714 C C . ASN A 1 85 ? 2.271 3.681 -13.692 1.00 93.50 85 ASN A C 1
ATOM 716 O O . ASN A 1 85 ? 1.569 3.402 -12.731 1.00 93.50 85 ASN A O 1
ATOM 720 N N . SER A 1 86 ? 2.784 4.901 -13.842 1.00 96.31 86 SER A N 1
ATOM 721 C CA . SER A 1 86 ? 2.560 5.987 -12.878 1.00 96.31 86 SER A CA 1
ATOM 722 C C . SER A 1 86 ? 1.322 6.837 -13.153 1.00 96.31 86 SER A C 1
ATOM 724 O O . SER A 1 86 ? 0.913 7.599 -12.283 1.00 96.31 86 SER A O 1
ATOM 726 N N . HIS A 1 87 ? 0.702 6.730 -14.325 1.00 95.88 87 HIS A N 1
ATOM 727 C CA . HIS A 1 87 ? -0.482 7.510 -14.695 1.00 95.88 87 HIS A CA 1
ATOM 728 C C . HIS A 1 87 ? -1.660 6.580 -15.001 1.00 95.88 87 HIS A C 1
ATOM 730 O O . HIS A 1 87 ? -2.121 6.526 -16.145 1.00 95.88 87 HIS A O 1
ATOM 736 N N . PRO A 1 88 ? -2.148 5.817 -14.004 1.00 90.31 88 PRO A N 1
ATOM 737 C CA . PRO A 1 88 ? -3.279 4.939 -14.231 1.00 90.31 88 PRO A CA 1
ATOM 738 C C . PRO A 1 88 ? -4.522 5.759 -14.613 1.00 90.31 88 PRO A C 1
ATOM 740 O O . PRO A 1 88 ? -4.712 6.877 -14.118 1.00 90.31 88 PRO A O 1
ATOM 743 N N . PRO A 1 89 ? -5.395 5.220 -15.479 1.00 89.50 89 PRO A N 1
ATOM 744 C CA . PRO A 1 89 ? -6.663 5.865 -15.779 1.00 89.50 89 PRO A CA 1
ATOM 745 C C . PRO A 1 89 ? -7.511 5.988 -14.509 1.00 89.50 89 PRO A C 1
ATOM 747 O O . PRO A 1 89 ? -7.506 5.116 -13.640 1.00 89.50 89 PRO A O 1
ATOM 750 N N . ARG A 1 90 ? -8.278 7.075 -14.415 1.00 91.94 90 ARG A N 1
ATOM 751 C CA . ARG A 1 90 ? -9.231 7.283 -13.323 1.00 91.94 90 ARG A CA 1
ATOM 752 C C . ARG A 1 90 ? -10.571 6.674 -13.697 1.00 91.94 90 ARG A C 1
ATOM 754 O O . ARG A 1 90 ? -11.259 7.190 -14.576 1.00 91.94 90 ARG A O 1
ATOM 761 N N . TYR A 1 91 ? -10.946 5.603 -13.013 1.00 81.75 91 TYR A N 1
ATOM 762 C CA . TYR A 1 91 ? -12.266 5.004 -13.166 1.00 81.75 91 TYR A CA 1
ATOM 763 C C . TYR A 1 91 ? -13.314 5.725 -12.305 1.00 81.75 91 TYR A C 1
ATOM 765 O O . TYR A 1 91 ? -12.971 6.270 -11.250 1.00 81.75 91 TYR A O 1
ATOM 773 N N . PRO A 1 92 ? -14.586 5.754 -12.746 1.00 81.44 92 PRO A N 1
ATOM 774 C CA . PRO A 1 92 ? -15.673 6.313 -11.953 1.00 81.44 92 PRO A CA 1
ATOM 775 C C . PRO A 1 92 ? -15.888 5.520 -10.658 1.00 81.44 92 PRO A C 1
ATOM 777 O O . PRO A 1 92 ? -15.608 4.323 -10.578 1.00 81.44 92 PRO A O 1
ATOM 780 N N . LEU A 1 93 ? -16.421 6.202 -9.644 1.00 83.75 93 LEU A N 1
ATOM 781 C CA . LEU A 1 93 ? -16.864 5.575 -8.401 1.00 83.75 93 LEU A CA 1
ATOM 782 C C . LEU A 1 93 ? -18.187 4.862 -8.650 1.00 83.75 93 LEU A C 1
ATOM 784 O O . LEU A 1 93 ? -19.192 5.515 -8.931 1.00 83.75 93 LEU A O 1
ATOM 788 N N . ASN A 1 94 ? -18.194 3.540 -8.523 1.00 79.81 94 ASN A N 1
ATOM 789 C CA . ASN A 1 94 ? -19.350 2.743 -8.932 1.00 79.81 94 ASN A CA 1
ATOM 790 C C . ASN A 1 94 ? -20.251 2.351 -7.755 1.00 79.81 94 ASN A C 1
ATOM 792 O O . ASN A 1 94 ? -21.456 2.187 -7.933 1.00 79.81 94 ASN A O 1
ATOM 796 N N . ILE A 1 95 ? -19.686 2.195 -6.551 1.00 91.19 95 ILE A N 1
ATOM 797 C CA . ILE A 1 95 ? -20.399 1.604 -5.411 1.00 91.19 95 ILE A CA 1
ATOM 798 C C . ILE A 1 95 ? -20.104 2.393 -4.123 1.00 91.19 95 ILE A C 1
ATOM 800 O O . ILE A 1 95 ? -19.097 2.128 -3.464 1.00 91.19 95 ILE A O 1
ATOM 804 N N . PRO A 1 96 ? -20.937 3.378 -3.739 1.00 94.19 96 PRO A N 1
ATOM 805 C CA . PRO A 1 96 ? -20.784 4.091 -2.471 1.00 94.19 96 PRO A CA 1
ATOM 806 C C . PRO A 1 96 ? -21.211 3.237 -1.259 1.00 94.19 96 PRO A C 1
ATOM 808 O O . PRO A 1 96 ? -21.978 2.285 -1.417 1.00 94.19 96 PRO A O 1
ATOM 811 N N . PRO A 1 97 ? -20.816 3.601 -0.020 1.00 95.25 97 PRO A N 1
ATOM 812 C CA . PRO A 1 97 ? -21.206 2.874 1.196 1.00 95.25 97 PRO A CA 1
ATOM 813 C C . PRO A 1 97 ? -22.722 2.750 1.397 1.00 95.25 97 PRO A C 1
ATOM 815 O O . PRO A 1 97 ? -23.196 1.763 1.965 1.00 95.25 97 PRO A O 1
ATOM 818 N N . SER A 1 98 ? -23.503 3.698 0.873 1.00 94.25 98 SER A N 1
ATOM 819 C CA . SER A 1 98 ? -24.968 3.640 0.892 1.00 94.25 98 SER A CA 1
ATOM 820 C C . SER A 1 98 ? -25.543 2.441 0.131 1.00 94.25 98 SER A C 1
ATOM 822 O O . SER A 1 98 ? -26.606 1.958 0.516 1.00 94.25 98 SER A O 1
ATOM 824 N N . SER A 1 99 ? -24.837 1.896 -0.867 1.00 94.06 99 SER A N 1
ATOM 825 C CA . SER A 1 99 ? -25.241 0.666 -1.568 1.00 94.06 99 SER A CA 1
ATOM 826 C C . SER A 1 99 ? -25.259 -0.565 -0.656 1.00 94.06 99 SER A C 1
ATOM 828 O O . SER A 1 99 ? -25.963 -1.526 -0.945 1.00 94.06 99 SER A O 1
ATOM 830 N N . TYR A 1 100 ? -24.545 -0.517 0.474 1.00 92.75 100 TYR A N 1
ATOM 831 C CA . TYR A 1 100 ? -24.559 -1.545 1.521 1.00 92.75 100 TYR A CA 1
ATOM 832 C C . TYR A 1 100 ? -25.378 -1.128 2.756 1.00 92.75 100 TYR A C 1
ATOM 834 O O . TYR A 1 100 ? -25.238 -1.725 3.826 1.00 92.75 100 TYR A O 1
ATOM 842 N N . GLY A 1 101 ? -26.213 -0.089 2.634 1.00 91.25 101 GLY A N 1
ATOM 843 C CA . GLY A 1 101 ? -27.040 0.435 3.725 1.00 91.25 101 GLY A CA 1
ATOM 844 C C . GLY A 1 101 ? -26.266 1.221 4.790 1.00 91.25 101 GLY A C 1
ATOM 845 O O . GLY A 1 101 ? -26.785 1.440 5.884 1.00 91.25 101 GLY A O 1
ATOM 846 N N . LEU A 1 102 ? -25.029 1.639 4.504 1.00 90.69 102 LEU A N 1
ATOM 847 C CA . LEU A 1 102 ? -24.188 2.364 5.456 1.00 90.69 102 LEU A CA 1
ATOM 848 C C . LEU A 1 102 ? -24.378 3.877 5.327 1.00 90.69 102 LEU A C 1
ATOM 850 O O . LEU A 1 102 ? -24.494 4.422 4.227 1.00 90.69 102 LEU A O 1
ATOM 854 N N . LYS A 1 103 ? -24.329 4.575 6.464 1.00 90.44 103 LYS A N 1
ATOM 855 C CA . LYS A 1 103 ? -24.178 6.035 6.502 1.00 90.44 103 LYS A CA 1
ATOM 856 C C . LYS A 1 103 ? -22.693 6.391 6.467 1.00 90.44 103 LYS A C 1
ATOM 858 O O . LYS A 1 103 ? -21.896 5.783 7.183 1.00 90.44 103 LYS A O 1
ATOM 863 N N . PHE A 1 104 ? -22.335 7.395 5.675 1.00 95.62 104 PHE A N 1
ATOM 864 C CA . PHE A 1 104 ? -20.957 7.857 5.538 1.00 95.62 104 PHE A CA 1
ATOM 865 C C . PHE A 1 104 ? -20.887 9.377 5.375 1.00 95.62 104 PHE A C 1
ATOM 867 O O . PHE A 1 104 ? -21.845 10.013 4.935 1.00 95.62 104 PHE A O 1
ATOM 874 N N . GLU A 1 105 ? -19.744 9.946 5.742 1.00 97.56 105 GLU A N 1
ATOM 875 C CA . GLU A 1 105 ? -19.387 11.344 5.510 1.00 97.56 105 GLU A CA 1
ATOM 876 C C . GLU A 1 105 ? -18.399 11.402 4.338 1.00 97.56 105 GLU A C 1
ATOM 878 O O . GLU A 1 105 ? -17.434 10.637 4.313 1.00 97.56 105 GLU A O 1
ATOM 883 N N . SER A 1 106 ? -18.608 12.299 3.373 1.00 97.88 106 SER A N 1
ATOM 884 C CA . SER A 1 106 ? -17.554 12.643 2.411 1.00 97.88 106 SER A CA 1
ATOM 885 C C . SER A 1 106 ? -16.543 13.550 3.096 1.00 97.88 106 SER A C 1
ATOM 887 O O . SER A 1 106 ? -16.922 14.553 3.699 1.00 97.88 106 SER A O 1
ATOM 889 N N . VAL A 1 107 ? -15.267 13.190 3.015 1.00 98.56 107 VAL A N 1
ATOM 890 C CA . VAL A 1 107 ? -14.198 13.856 3.759 1.00 98.56 107 VAL A CA 1
ATOM 891 C C . VAL A 1 107 ? -13.067 14.253 2.830 1.00 98.56 107 VAL A C 1
ATOM 893 O O . VAL A 1 107 ? -12.820 13.608 1.808 1.00 98.56 107 VAL A O 1
ATOM 896 N N . GLU A 1 108 ? -12.370 15.318 3.204 1.00 98.62 108 GLU A N 1
ATOM 897 C CA . GLU A 1 108 ? -11.195 15.794 2.493 1.00 98.62 108 GLU A CA 1
ATOM 898 C C . GLU A 1 108 ? -10.087 16.125 3.486 1.00 98.62 108 GLU A C 1
ATOM 900 O O . GLU A 1 108 ? -10.340 16.668 4.563 1.00 98.62 108 GLU A O 1
ATOM 905 N N . PHE A 1 109 ? -8.851 15.825 3.109 1.00 98.69 109 PHE A N 1
ATOM 906 C CA . PHE A 1 109 ? -7.661 16.178 3.875 1.00 98.69 109 PHE A CA 1
ATOM 907 C C . PHE A 1 109 ? -6.495 16.435 2.923 1.00 98.69 109 PHE A C 1
ATOM 909 O O . PHE A 1 109 ? -6.537 16.063 1.749 1.00 98.69 109 PHE A O 1
ATOM 916 N N . ARG A 1 110 ? -5.476 17.155 3.397 1.00 98.56 110 ARG A N 1
ATOM 917 C CA . ARG A 1 110 ? -4.339 17.567 2.569 1.00 98.56 110 ARG A CA 1
ATOM 918 C C . ARG A 1 110 ? -3.059 16.899 3.018 1.00 98.56 110 ARG A C 1
ATOM 920 O O . ARG A 1 110 ? -2.799 16.806 4.211 1.00 98.56 110 ARG A O 1
ATOM 927 N N . THR A 1 111 ? -2.253 16.526 2.038 1.00 98.62 111 THR A N 1
ATOM 928 C CA . THR A 1 111 ? -0.885 16.062 2.246 1.00 98.62 111 THR A CA 1
ATOM 929 C C . THR A 1 111 ? 0.062 17.223 2.565 1.00 98.62 111 THR A C 1
ATOM 931 O O . THR A 1 111 ? -0.282 18.384 2.296 1.00 98.62 111 THR A O 1
ATOM 934 N N . PRO A 1 112 ? 1.280 16.958 3.081 1.00 98.12 112 PRO A N 1
ATOM 935 C CA . PRO A 1 112 ? 2.296 17.994 3.290 1.00 98.12 112 PRO A CA 1
ATOM 936 C C . PRO A 1 112 ? 2.634 18.784 2.014 1.00 98.12 112 PRO A C 1
ATOM 938 O O . PRO A 1 112 ? 2.827 19.999 2.061 1.00 98.12 112 PRO A O 1
ATOM 941 N N . ASP A 1 113 ? 2.620 18.122 0.851 1.00 97.00 113 ASP A N 1
ATOM 942 C CA . ASP A 1 113 ? 2.784 18.737 -0.474 1.00 97.00 113 ASP A CA 1
ATOM 943 C C . ASP A 1 113 ? 1.483 19.339 -1.050 1.00 97.00 113 ASP A C 1
ATOM 945 O O . ASP A 1 113 ? 1.424 19.729 -2.216 1.00 97.00 113 ASP A O 1
ATOM 949 N N . LYS A 1 114 ? 0.455 19.506 -0.206 1.00 97.69 114 LYS A N 1
ATOM 950 C CA . LYS A 1 114 ? -0.816 20.209 -0.459 1.00 97.69 114 LYS A CA 1
ATOM 951 C C . LYS A 1 114 ? -1.760 19.531 -1.457 1.00 97.69 114 LYS A C 1
ATOM 953 O O . LYS A 1 114 ? -2.745 20.160 -1.872 1.00 97.69 114 LYS A O 1
ATOM 958 N N . ILE A 1 115 ? -1.532 18.262 -1.797 1.00 98.25 115 ILE A N 1
ATOM 959 C CA . ILE A 1 115 ? -2.478 17.463 -2.579 1.00 98.25 115 ILE A CA 1
ATOM 960 C C . ILE A 1 115 ? -3.737 17.242 -1.744 1.00 98.25 115 ILE A C 1
ATOM 962 O O . ILE A 1 115 ? -3.674 16.851 -0.583 1.00 98.25 115 ILE A O 1
ATOM 966 N N . LEU A 1 116 ? -4.892 17.546 -2.334 1.00 98.69 116 LEU A N 1
ATOM 967 C CA . LEU A 1 116 ? -6.191 17.305 -1.715 1.00 98.69 116 LEU A CA 1
ATOM 968 C C . LEU A 1 116 ? -6.605 15.856 -1.969 1.00 98.69 116 LEU A C 1
ATOM 970 O O . LEU A 1 116 ? -6.838 15.484 -3.123 1.00 98.69 116 LEU A O 1
ATOM 974 N N . LEU A 1 117 ? -6.715 15.080 -0.899 1.00 98.81 117 LEU A N 1
ATOM 975 C CA . LEU A 1 117 ? -7.208 13.712 -0.917 1.00 98.81 117 LEU A CA 1
ATOM 976 C C . LEU A 1 117 ? -8.682 13.680 -0.526 1.00 98.81 117 LEU A C 1
ATOM 978 O O . LEU A 1 117 ? -9.132 14.481 0.296 1.00 98.81 117 LEU A O 1
ATOM 982 N N . ARG A 1 118 ? -9.436 12.769 -1.140 1.00 98.56 118 ARG A N 1
ATOM 983 C CA . ARG A 1 118 ? -10.878 12.611 -0.946 1.00 98.56 118 ARG A CA 1
ATOM 984 C C . ARG A 1 118 ? -11.208 11.205 -0.493 1.00 98.56 118 ARG A C 1
ATOM 986 O O . ARG A 1 118 ? -10.679 10.229 -1.022 1.00 98.56 118 ARG A O 1
ATOM 993 N N . GLY A 1 119 ? -12.124 11.111 0.460 1.00 98.38 119 GLY A N 1
ATOM 994 C CA . GLY A 1 119 ? -12.522 9.843 1.040 1.00 98.38 119 GLY A CA 1
ATOM 995 C C . GLY A 1 119 ? -13.953 9.808 1.543 1.00 98.38 119 GLY A C 1
ATOM 996 O O . GLY A 1 119 ? -14.694 10.791 1.487 1.00 98.38 119 GLY A O 1
ATOM 997 N N . TRP A 1 120 ? -14.315 8.642 2.055 1.00 98.56 120 TRP A N 1
ATOM 998 C CA . TRP A 1 120 ? -15.543 8.369 2.775 1.00 98.56 120 TRP A CA 1
ATOM 999 C C . TRP A 1 120 ? -15.199 7.876 4.175 1.00 98.56 120 TRP A C 1
ATOM 1001 O O . TRP A 1 120 ? -14.441 6.920 4.335 1.00 98.56 120 TRP A O 1
ATOM 1011 N N . PHE A 1 121 ? -15.780 8.517 5.184 1.00 98.56 121 PHE A N 1
ATOM 1012 C CA . PHE A 1 121 ? -15.709 8.077 6.569 1.00 98.56 121 PHE A CA 1
ATOM 1013 C C . PHE A 1 121 ? -17.018 7.380 6.942 1.00 98.56 121 PHE A C 1
ATOM 1015 O O . PHE A 1 121 ? -18.066 8.013 7.092 1.00 98.56 121 PHE A O 1
ATOM 1022 N N . VAL A 1 122 ? -16.964 6.058 7.054 1.00 97.62 122 VAL A N 1
ATOM 1023 C CA . VAL A 1 122 ? -18.095 5.197 7.397 1.00 97.62 122 VAL A CA 1
ATOM 1024 C C . VAL A 1 122 ? -18.139 5.019 8.910 1.00 97.62 122 VAL A C 1
ATOM 1026 O O . VAL A 1 122 ? -17.153 4.622 9.542 1.00 97.62 122 VAL A O 1
ATOM 1029 N N . LYS A 1 123 ? -19.294 5.307 9.518 1.00 93.94 123 LYS A N 1
ATOM 1030 C CA . LYS A 1 123 ? -19.460 5.121 10.963 1.00 93.94 123 LYS A CA 1
ATOM 1031 C C . LYS A 1 123 ? -19.665 3.651 11.314 1.00 93.94 123 LYS A C 1
ATOM 1033 O O . LYS A 1 123 ? -20.284 2.914 10.556 1.00 93.94 123 LYS A O 1
ATOM 1038 N N . SER A 1 124 ? -19.150 3.249 12.472 1.00 90.69 124 SER A N 1
ATOM 1039 C CA . SER A 1 124 ? -19.448 1.961 13.105 1.00 90.69 124 SER A CA 1
ATOM 1040 C C . SER A 1 124 ? -20.960 1.811 13.318 1.00 90.69 124 SER A C 1
ATOM 1042 O O . SER A 1 124 ? -21.590 2.762 13.787 1.00 90.69 124 SER A O 1
ATOM 1044 N N . VAL A 1 125 ? -21.531 0.644 12.990 1.00 84.69 125 VAL A N 1
ATOM 1045 C CA . VAL A 1 125 ? -22.984 0.361 13.098 1.00 84.69 125 VAL A CA 1
ATOM 1046 C C . VAL A 1 125 ? -23.333 -0.821 14.021 1.00 84.69 125 VAL A C 1
ATOM 1048 O O . VAL A 1 125 ? -24.464 -1.300 13.996 1.00 84.69 125 VAL A O 1
ATOM 1051 N N . SER A 1 126 ? -22.382 -1.315 14.820 1.00 68.81 126 SER A N 1
ATOM 1052 C CA . SER A 1 126 ? -22.546 -2.507 15.674 1.00 68.81 126 SER A CA 1
ATOM 1053 C C . SER A 1 126 ? -23.774 -2.457 16.596 1.00 68.81 126 SER A C 1
ATOM 1055 O O . SER A 1 126 ? -23.964 -1.522 17.354 1.00 68.81 126 SER A O 1
ATOM 1057 N N . SER A 1 127 ? -24.585 -3.516 16.608 1.00 51.41 127 SER A N 1
ATOM 1058 C CA . SER A 1 127 ? -25.808 -3.627 17.419 1.00 51.41 127 SER A CA 1
ATOM 1059 C C . SER A 1 127 ? -25.580 -3.927 18.910 1.00 51.41 127 SER A C 1
ATOM 1061 O O . SER A 1 127 ? -26.550 -3.995 19.667 1.00 51.41 127 SER A O 1
ATOM 1063 N N . MET A 1 128 ? -24.337 -4.138 19.360 1.00 52.94 128 MET A N 1
ATOM 1064 C CA . MET A 1 128 ? -24.043 -4.443 20.766 1.00 52.94 128 MET A CA 1
ATOM 1065 C C . MET A 1 128 ? -23.901 -3.148 21.577 1.00 52.94 128 MET A C 1
ATOM 1067 O O . MET A 1 128 ? -22.884 -2.467 21.490 1.00 52.94 128 MET A O 1
ATOM 1071 N N . GLN A 1 129 ? -24.968 -2.819 22.318 1.00 44.34 129 GLN A N 1
ATOM 1072 C CA . GLN A 1 129 ? -25.060 -1.850 23.425 1.00 44.34 129 GLN A CA 1
ATOM 1073 C C . GLN A 1 129 ? -23.993 -0.741 23.421 1.00 44.34 129 GLN A C 1
ATOM 1075 O O . GLN A 1 129 ? -22.947 -0.820 24.064 1.00 44.34 129 GLN A O 1
ATOM 1080 N N . TYR A 1 130 ? -24.296 0.333 22.693 1.00 50.47 130 TYR A N 1
ATOM 1081 C CA . TYR A 1 130 ? -23.539 1.575 22.741 1.00 50.47 130 TYR A CA 1
ATOM 1082 C C . TYR A 1 130 ? -23.741 2.287 24.079 1.00 50.47 130 TYR A C 1
ATOM 1084 O O . TYR A 1 130 ? -24.838 2.753 2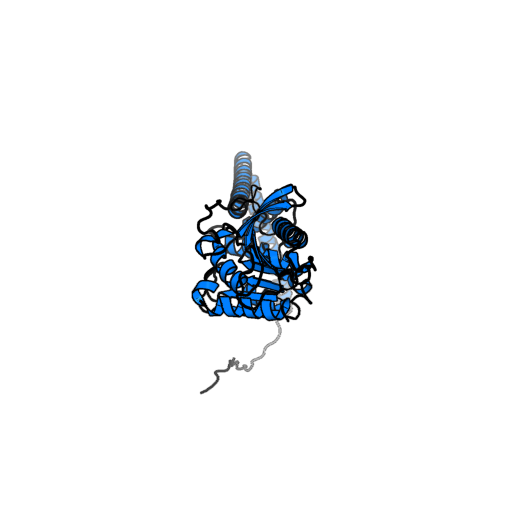4.382 1.00 50.47 130 TYR A O 1
ATOM 1092 N N . GLU A 1 131 ? -22.652 2.503 24.808 1.00 54.84 131 GLU A N 1
ATOM 1093 C CA . GLU A 1 131 ? -22.536 3.709 25.621 1.00 54.84 131 GLU A CA 1
ATOM 1094 C C . GLU A 1 131 ? -22.349 4.894 24.666 1.00 54.84 131 GLU A C 1
ATOM 1096 O O . GLU A 1 131 ? -21.348 4.993 23.943 1.00 54.84 131 GLU A O 1
ATOM 1101 N N . ALA A 1 132 ? -23.350 5.772 24.603 1.00 57.44 132 ALA A N 1
ATOM 1102 C CA . ALA A 1 132 ? -23.251 7.026 23.871 1.00 57.44 132 ALA A CA 1
ATOM 1103 C C . ALA A 1 132 ? -22.035 7.825 24.381 1.00 57.44 132 ALA A C 1
ATOM 1105 O O . ALA A 1 132 ? -21.894 8.038 25.581 1.00 57.44 132 ALA A O 1
ATOM 1106 N N . GLY A 1 133 ? -21.154 8.257 23.472 1.00 64.31 133 GLY A N 1
ATOM 1107 C CA . GLY A 1 133 ? -19.982 9.084 23.799 1.00 64.31 133 GLY A CA 1
ATOM 1108 C C . GLY A 1 133 ? -18.628 8.365 23.824 1.00 64.31 133 GLY A C 1
ATOM 1109 O O . GLY A 1 133 ? -17.606 9.031 23.975 1.00 64.31 133 GLY A O 1
ATOM 1110 N N . ARG A 1 134 ? -18.570 7.039 23.628 1.00 80.00 134 ARG A N 1
ATOM 1111 C CA . ARG A 1 134 ? -17.288 6.317 23.574 1.00 80.00 134 ARG A CA 1
ATOM 1112 C C . ARG A 1 134 ? -16.651 6.367 22.179 1.00 80.00 134 ARG A C 1
ATOM 1114 O O . ARG A 1 134 ? -17.274 5.957 21.198 1.00 80.00 134 ARG A O 1
ATOM 1121 N N . LYS A 1 135 ? -15.391 6.811 22.127 1.00 91.75 135 LYS A N 1
ATOM 1122 C CA . LYS A 1 135 ? -14.505 6.743 20.954 1.00 91.75 135 LYS A CA 1
ATOM 1123 C C . LYS A 1 135 ? -14.388 5.307 20.426 1.00 91.75 135 LYS A C 1
ATOM 1125 O O . LYS A 1 135 ? -14.407 4.359 21.215 1.00 91.75 135 LYS A O 1
ATOM 1130 N N . LYS A 1 136 ? -14.298 5.132 19.105 1.00 92.69 136 LYS A N 1
ATOM 1131 C CA . LYS A 1 136 ? -14.251 3.810 18.454 1.00 92.69 136 LYS A CA 1
ATOM 1132 C C . LYS A 1 136 ? -12.941 3.594 17.691 1.00 92.69 136 LYS A C 1
ATOM 1134 O O . LYS A 1 136 ? -12.403 4.560 17.148 1.00 92.69 136 LYS A O 1
ATOM 1139 N N . PRO A 1 137 ? -12.454 2.340 17.606 1.00 97.06 137 PRO A N 1
ATOM 1140 C CA . PRO A 1 137 ? -11.313 2.012 16.760 1.00 97.06 137 PRO A CA 1
ATOM 1141 C C . PRO A 1 137 ? -11.634 2.309 15.291 1.00 97.06 137 PRO A C 1
ATOM 1143 O O . PRO A 1 137 ? -12.798 2.250 14.879 1.00 97.06 137 PRO A O 1
ATOM 1146 N N . VAL A 1 138 ? -10.609 2.603 14.496 1.00 98.62 138 VAL A N 1
ATOM 1147 C CA . VAL A 1 138 ? -10.755 2.959 13.078 1.00 98.62 138 VAL A CA 1
ATOM 1148 C C . VAL A 1 138 ? -9.829 2.125 12.205 1.00 98.62 138 VAL A C 1
ATOM 1150 O O . VAL A 1 138 ? -8.681 1.894 12.571 1.00 98.62 138 VAL A O 1
ATOM 1153 N N . ILE A 1 139 ? -10.321 1.700 11.042 1.00 98.88 139 ILE A N 1
ATOM 1154 C CA . ILE A 1 139 ? -9.516 1.065 9.997 1.00 98.88 139 ILE A CA 1
ATOM 1155 C C . ILE A 1 139 ? -9.413 2.006 8.797 1.00 98.88 139 ILE A C 1
ATOM 1157 O O . ILE A 1 139 ? -10.428 2.475 8.280 1.00 98.88 139 ILE A O 1
ATOM 1161 N N . ILE A 1 140 ? -8.193 2.276 8.339 1.00 98.94 140 ILE A N 1
ATOM 1162 C CA . ILE A 1 140 ? -7.933 3.024 7.105 1.00 98.94 140 ILE A CA 1
ATOM 1163 C C . ILE A 1 140 ? -7.668 2.025 5.975 1.00 98.94 140 ILE A C 1
ATOM 1165 O O . ILE A 1 140 ? -6.842 1.127 6.126 1.00 98.94 140 ILE A O 1
ATOM 1169 N N . ILE A 1 141 ? -8.360 2.177 4.848 1.00 98.88 141 ILE A N 1
ATOM 1170 C CA . ILE A 1 141 ? -8.239 1.300 3.679 1.00 98.88 141 ILE A CA 1
ATOM 1171 C C . ILE A 1 141 ? -7.439 1.996 2.574 1.00 98.88 141 ILE A C 1
ATOM 1173 O O . ILE A 1 141 ? -7.819 3.069 2.103 1.00 98.88 141 ILE A O 1
ATOM 1177 N N . CYS A 1 142 ? -6.375 1.331 2.125 1.00 98.88 142 CYS A N 1
ATOM 1178 C CA . CYS A 1 142 ? -5.471 1.748 1.058 1.00 98.88 142 CYS A CA 1
ATOM 1179 C C . CYS A 1 142 ? -5.659 0.868 -0.189 1.00 98.88 142 CYS A C 1
ATOM 1181 O O . CYS A 1 142 ? -5.357 -0.329 -0.163 1.00 98.88 142 CYS A O 1
ATOM 1183 N N . HIS A 1 143 ? -6.130 1.455 -1.291 1.00 98.50 143 HIS A N 1
ATOM 1184 C CA . HIS A 1 143 ? -6.410 0.727 -2.533 1.00 98.50 143 HIS A CA 1
ATOM 1185 C C . HIS A 1 143 ? -5.152 0.439 -3.383 1.00 98.50 143 HIS A C 1
ATOM 1187 O O . HIS A 1 143 ? -4.080 1.003 -3.166 1.00 98.50 143 HIS A O 1
ATOM 1193 N N . GLY A 1 144 ? -5.290 -0.435 -4.386 1.00 97.88 144 GLY A N 1
ATOM 1194 C CA . GLY A 1 144 ? -4.229 -0.767 -5.347 1.00 97.88 144 GLY A CA 1
ATOM 1195 C C . GLY A 1 144 ? -4.055 0.265 -6.470 1.00 97.88 144 GLY A C 1
ATOM 1196 O O . GLY A 1 144 ? -4.868 1.175 -6.626 1.00 97.88 144 GLY A O 1
ATOM 1197 N N . LEU A 1 145 ? -3.013 0.115 -7.291 1.00 97.19 145 LEU A N 1
ATOM 1198 C CA . LEU A 1 145 ? -2.788 0.980 -8.455 1.00 97.19 145 LEU A CA 1
ATOM 1199 C C . LEU A 1 145 ? -3.954 0.852 -9.449 1.00 97.19 145 LEU A C 1
ATOM 1201 O O . LEU A 1 145 ? -4.345 -0.253 -9.811 1.00 97.19 145 LEU A O 1
ATOM 1205 N N . GLY A 1 146 ? -4.510 1.980 -9.890 1.00 94.69 146 GLY A N 1
ATOM 1206 C CA . GLY A 1 146 ? -5.649 2.024 -10.812 1.00 94.69 146 GLY A CA 1
ATOM 1207 C C . GLY A 1 146 ? -7.009 1.678 -10.196 1.00 94.69 146 GLY A C 1
ATOM 1208 O O . GLY A 1 146 ? -8.020 1.848 -10.871 1.00 94.69 146 GLY A O 1
ATOM 1209 N N . ALA A 1 147 ? -7.055 1.259 -8.930 1.00 95.62 147 ALA A N 1
ATOM 1210 C CA . ALA A 1 147 ? -8.286 1.136 -8.153 1.00 95.62 147 ALA A CA 1
ATOM 1211 C C . ALA A 1 147 ? -8.705 2.497 -7.561 1.00 95.62 147 ALA A C 1
ATOM 1213 O O . ALA A 1 147 ? -8.051 3.525 -7.764 1.00 95.62 147 ALA A O 1
ATOM 1214 N N . ASN A 1 148 ? -9.807 2.509 -6.818 1.00 96.56 148 ASN A N 1
ATOM 1215 C CA . ASN A 1 148 ? -10.255 3.642 -6.017 1.00 96.56 148 ASN A CA 1
ATOM 1216 C C . ASN A 1 148 ? -11.000 3.164 -4.756 1.00 96.56 148 ASN A C 1
ATOM 1218 O O . ASN A 1 148 ? -11.238 1.973 -4.552 1.00 96.56 148 ASN A O 1
ATOM 1222 N N . LYS A 1 149 ? -11.397 4.098 -3.889 1.00 96.56 149 LYS A N 1
ATOM 1223 C CA . LYS A 1 149 ? -12.078 3.800 -2.620 1.00 96.56 149 LYS A CA 1
ATOM 1224 C C . LYS A 1 149 ? -13.374 2.993 -2.766 1.00 96.56 149 LYS A C 1
ATOM 1226 O O . LYS A 1 149 ? -13.741 2.293 -1.827 1.00 96.56 149 LYS A O 1
ATOM 1231 N N . SER A 1 150 ? -14.060 3.057 -3.913 1.00 96.81 150 SER A N 1
ATOM 1232 C CA . SER A 1 150 ? -15.316 2.320 -4.127 1.00 96.81 150 SER A CA 1
ATOM 1233 C C . SER A 1 150 ? -15.140 0.819 -4.347 1.00 96.81 150 SER A C 1
ATOM 1235 O O . SER A 1 150 ? -16.087 0.067 -4.124 1.00 96.81 150 SER A O 1
ATOM 1237 N N . ASP A 1 151 ? -13.929 0.368 -4.681 1.00 95.50 151 ASP A N 1
ATOM 1238 C CA . ASP A 1 151 ? -13.619 -1.059 -4.833 1.00 95.50 151 ASP A CA 1
ATOM 1239 C C . ASP A 1 151 ? -13.609 -1.801 -3.482 1.00 95.50 151 ASP A C 1
ATOM 1241 O O . ASP A 1 151 ? -13.718 -3.022 -3.431 1.00 95.50 151 ASP A O 1
ATOM 1245 N N . PHE A 1 152 ? -13.526 -1.064 -2.368 1.00 96.25 152 PHE A N 1
ATOM 1246 C CA . PHE A 1 152 ? -13.423 -1.612 -1.011 1.00 96.25 152 PHE A CA 1
ATOM 1247 C C . PHE A 1 152 ? -14.659 -1.343 -0.149 1.00 96.25 152 PHE A C 1
ATOM 1249 O O . PHE A 1 152 ? -14.645 -1.536 1.070 1.00 96.25 152 PHE A O 1
ATOM 1256 N N . THR A 1 153 ? -15.756 -0.906 -0.763 1.00 96.19 153 THR A N 1
ATOM 1257 C CA . THR A 1 153 ? -16.986 -0.575 -0.044 1.00 96.19 153 THR A CA 1
ATOM 1258 C C . THR A 1 153 ? -17.575 -1.786 0.689 1.00 96.19 153 THR A C 1
ATOM 1260 O O . THR A 1 153 ? -18.031 -1.644 1.824 1.00 96.19 153 THR A O 1
ATOM 1263 N N . GLU A 1 154 ? -17.509 -2.985 0.105 1.00 95.38 154 GLU A N 1
ATOM 1264 C CA . GLU A 1 154 ? -17.938 -4.222 0.775 1.00 95.38 154 GLU A CA 1
ATOM 1265 C C . GLU A 1 154 ? -17.102 -4.500 2.034 1.00 95.38 154 GLU A C 1
ATOM 1267 O O . GLU A 1 154 ? -17.664 -4.726 3.106 1.00 95.38 154 GLU A O 1
ATOM 1272 N N . LEU A 1 155 ? -15.773 -4.354 1.928 1.00 96.44 155 LEU A N 1
ATOM 1273 C CA . LEU A 1 155 ? -14.832 -4.447 3.050 1.00 96.44 155 LEU A CA 1
ATOM 1274 C C . LEU A 1 155 ? -15.153 -3.453 4.166 1.00 96.44 155 LEU A C 1
ATOM 1276 O O . LEU A 1 155 ? -15.218 -3.825 5.340 1.00 96.44 155 LEU A O 1
ATOM 1280 N N . SER A 1 156 ? -15.478 -2.209 3.819 1.00 96.75 156 SER A N 1
ATOM 1281 C CA . SER A 1 156 ? -15.938 -1.251 4.826 1.00 96.75 156 SER A CA 1
ATOM 1282 C C . SER A 1 156 ? -17.241 -1.659 5.509 1.00 96.75 156 SER A C 1
ATOM 1284 O O . SER A 1 156 ? -17.435 -1.328 6.678 1.00 96.75 156 SER A O 1
ATOM 1286 N N . SER A 1 157 ? -18.129 -2.383 4.815 1.00 95.69 157 SER A N 1
ATOM 1287 C CA . SER A 1 157 ? -19.425 -2.784 5.361 1.00 95.69 157 SER A CA 1
ATOM 1288 C C . SER A 1 157 ? -19.265 -3.761 6.504 1.00 95.69 157 SER A C 1
ATOM 1290 O O . SER A 1 157 ? -19.837 -3.539 7.573 1.00 95.69 157 SER A O 1
ATOM 1292 N N . TYR A 1 158 ? -18.472 -4.813 6.315 1.00 95.44 158 TYR A N 1
ATOM 1293 C CA . TYR A 1 158 ? -18.276 -5.779 7.384 1.00 95.44 158 TYR A CA 1
ATOM 1294 C C . TYR A 1 158 ? -17.423 -5.228 8.526 1.00 95.44 158 TYR A C 1
ATOM 1296 O O . TYR A 1 158 ? -17.773 -5.435 9.683 1.00 95.44 158 TYR A O 1
ATOM 1304 N N . LEU A 1 159 ? -16.389 -4.426 8.249 1.00 96.88 159 LEU A N 1
ATOM 1305 C CA . LEU A 1 159 ? -15.622 -3.764 9.313 1.00 96.88 159 LEU A CA 1
ATOM 1306 C C . LEU A 1 159 ? -16.497 -2.810 10.144 1.00 96.88 159 LEU A C 1
ATOM 1308 O O . LEU A 1 159 ? -16.444 -2.827 11.376 1.00 96.88 159 LEU A O 1
ATOM 1312 N N . SER A 1 160 ? -17.351 -2.021 9.485 1.00 95.81 160 SER A N 1
ATOM 1313 C CA . SER A 1 160 ? -18.305 -1.126 10.151 1.00 95.81 160 SER A CA 1
ATOM 1314 C C . SER A 1 160 ? -19.301 -1.890 11.029 1.00 95.81 160 SER A C 1
ATOM 1316 O O . SER A 1 160 ? -19.528 -1.514 12.186 1.00 95.81 160 SER A O 1
ATOM 1318 N N . LYS A 1 161 ? -19.861 -2.995 10.519 1.00 93.81 161 LYS A N 1
ATOM 1319 C CA . LYS A 1 161 ? -20.769 -3.882 11.268 1.00 93.81 161 LYS A CA 1
ATOM 1320 C C . LYS A 1 161 ? -20.076 -4.560 12.448 1.00 93.81 161 LYS A C 1
ATOM 1322 O O . LYS A 1 161 ? -20.688 -4.706 13.503 1.00 93.81 161 LYS A O 1
ATOM 1327 N N . SER A 1 162 ? -18.789 -4.862 12.312 1.00 94.00 162 SER A N 1
ATOM 1328 C CA . SER A 1 162 ? -17.940 -5.371 13.391 1.00 94.00 162 SER A CA 1
ATOM 1329 C C . SER A 1 162 ? -17.520 -4.296 14.391 1.00 94.00 162 SER A C 1
ATOM 1331 O O . SER A 1 162 ? -16.833 -4.598 15.357 1.00 94.00 162 SER A O 1
ATOM 1333 N N . GLY A 1 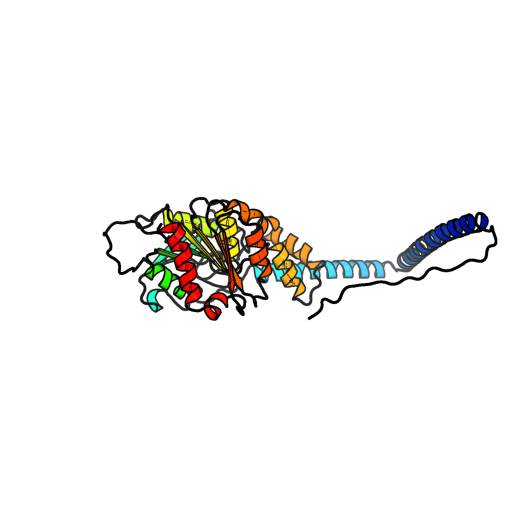163 ? -17.955 -3.046 14.241 1.00 93.56 163 GLY A N 1
ATOM 1334 C CA . GLY A 1 163 ? -17.795 -2.022 15.269 1.00 93.56 163 GLY A CA 1
ATOM 1335 C C . GLY A 1 163 ? -16.679 -1.008 15.020 1.00 93.56 163 GLY A C 1
ATOM 1336 O O . GLY A 1 163 ? -16.482 -0.148 15.882 1.00 93.56 163 GLY A O 1
ATOM 1337 N N . TYR A 1 164 ? -16.012 -1.048 13.866 1.00 96.44 164 TYR A N 1
ATOM 1338 C CA . TYR A 1 164 ? -14.971 -0.090 13.488 1.00 96.44 164 TYR A CA 1
ATOM 1339 C C . TYR A 1 164 ? -15.542 1.140 12.777 1.00 96.44 164 TYR A C 1
ATOM 1341 O O . TYR A 1 164 ? -16.488 1.051 11.997 1.00 96.44 164 TYR A O 1
ATOM 1349 N N . HIS A 1 165 ? -14.946 2.307 13.006 1.00 97.31 165 HIS A N 1
ATOM 1350 C CA . HIS A 1 165 ? -14.963 3.350 11.984 1.00 97.31 165 HIS A CA 1
ATOM 1351 C C . HIS A 1 165 ? -14.122 2.895 10.791 1.00 97.31 165 HIS A C 1
ATOM 1353 O O . HIS A 1 165 ? -13.141 2.175 10.965 1.00 97.31 165 HIS A O 1
ATOM 1359 N N . VAL A 1 166 ? -14.482 3.314 9.579 1.00 98.62 166 VAL A N 1
ATOM 1360 C CA . VAL A 1 166 ? -13.696 2.982 8.385 1.00 98.62 166 VAL A CA 1
ATOM 1361 C C . VAL A 1 166 ? -13.469 4.230 7.551 1.00 98.62 166 VAL A C 1
ATOM 1363 O O . VAL A 1 166 ? -14.428 4.896 7.166 1.00 98.62 166 VAL A O 1
ATOM 1366 N N . LEU A 1 167 ? -12.209 4.538 7.258 1.00 98.88 167 LEU A N 1
ATOM 1367 C CA . LEU A 1 167 ? -11.836 5.557 6.283 1.00 98.88 167 LEU A CA 1
ATOM 1368 C C . LEU A 1 167 ? -11.403 4.869 4.989 1.00 98.88 167 LEU A C 1
ATOM 1370 O O . LEU A 1 167 ? -10.386 4.182 4.966 1.00 98.88 167 LEU A O 1
ATOM 1374 N N . LEU A 1 168 ? -12.144 5.101 3.908 1.00 98.44 168 LEU A N 1
ATOM 1375 C CA . LEU A 1 168 ? -11.706 4.772 2.554 1.00 98.44 168 LEU A CA 1
ATOM 1376 C C . LEU A 1 168 ? -11.319 6.068 1.853 1.00 98.44 168 LEU A C 1
ATOM 1378 O O . LEU A 1 168 ? -12.108 7.009 1.857 1.00 98.44 168 LEU A O 1
ATOM 1382 N N . PHE A 1 169 ? -10.151 6.142 1.231 1.00 98.75 169 PHE A N 1
ATOM 1383 C CA . PHE A 1 169 ? -9.734 7.338 0.500 1.00 98.75 169 PHE A CA 1
ATOM 1384 C C . PHE A 1 169 ? -9.066 6.967 -0.817 1.00 98.75 169 PHE A C 1
ATOM 1386 O O . PHE A 1 169 ? -8.560 5.858 -0.966 1.00 98.75 169 PHE A O 1
ATOM 1393 N N . ASP A 1 170 ? -9.091 7.891 -1.775 1.00 98.56 170 ASP A N 1
ATOM 1394 C CA . ASP A 1 170 ? -8.346 7.731 -3.019 1.00 98.56 170 ASP A CA 1
ATOM 1395 C C . ASP A 1 170 ? -6.919 8.254 -2.819 1.00 98.56 170 ASP A C 1
ATOM 1397 O O . ASP A 1 170 ? -6.731 9.397 -2.389 1.00 98.56 170 ASP A O 1
ATOM 1401 N N . PHE A 1 171 ? -5.909 7.461 -3.164 1.00 98.69 171 PHE A N 1
ATOM 1402 C CA . PHE A 1 171 ? -4.532 7.935 -3.270 1.00 98.69 171 PHE A CA 1
ATOM 1403 C C . PHE A 1 171 ? -4.416 9.073 -4.292 1.00 98.69 171 PHE A C 1
ATOM 1405 O O . PHE A 1 171 ? -5.258 9.237 -5.186 1.00 98.69 171 PHE A O 1
ATOM 1412 N N . ARG A 1 172 ? -3.338 9.859 -4.201 1.00 98.19 172 ARG A N 1
ATOM 1413 C CA . ARG A 1 172 ? -2.998 10.861 -5.219 1.00 98.19 172 ARG A CA 1
ATOM 1414 C C . ARG A 1 172 ? -3.063 10.263 -6.629 1.00 98.19 172 ARG A C 1
ATOM 1416 O O . ARG A 1 172 ? -2.706 9.109 -6.861 1.00 98.19 172 ARG A O 1
ATOM 1423 N N . GLY A 1 173 ? -3.562 11.044 -7.583 1.00 96.38 173 GLY A N 1
ATOM 1424 C CA . GLY A 1 173 ? -3.703 10.594 -8.972 1.00 96.38 173 GLY A CA 1
ATOM 1425 C C . GLY A 1 173 ? -4.873 9.640 -9.244 1.00 96.38 173 GLY A C 1
ATOM 1426 O O . GLY A 1 173 ? -5.158 9.400 -10.414 1.00 96.38 173 GLY A O 1
ATOM 1427 N N . HIS A 1 174 ? -5.593 9.168 -8.221 1.00 97.38 174 HIS A N 1
ATOM 1428 C CA . HIS A 1 174 ? -6.692 8.209 -8.357 1.00 97.38 174 HIS A CA 1
ATOM 1429 C C . HIS A 1 174 ? -8.045 8.807 -7.977 1.00 97.38 174 HIS A C 1
ATOM 1431 O O . HIS A 1 174 ? -8.120 9.833 -7.297 1.00 97.38 174 HIS A O 1
ATOM 1437 N N . GLY A 1 175 ? -9.114 8.149 -8.440 1.00 95.69 175 GLY A N 1
ATOM 1438 C CA . GLY A 1 175 ? -10.501 8.489 -8.128 1.00 95.69 175 GLY A CA 1
ATOM 1439 C C . GLY A 1 175 ? -10.774 9.994 -8.163 1.00 95.69 175 GLY A C 1
ATOM 1440 O O . GLY A 1 175 ? -10.500 10.678 -9.158 1.00 95.69 175 GLY A O 1
ATOM 1441 N N . GLU A 1 176 ? -11.287 10.518 -7.054 1.00 96.44 176 GLU A N 1
ATOM 1442 C CA . GLU A 1 176 ? -11.609 11.939 -6.896 1.00 96.44 176 GLU A CA 1
ATOM 1443 C C . GLU A 1 176 ? -10.459 12.772 -6.312 1.00 96.44 176 GLU A C 1
ATOM 1445 O O . GLU A 1 176 ? -10.500 14.006 -6.380 1.00 96.44 176 GLU A O 1
ATOM 1450 N N . SER A 1 177 ? -9.426 12.134 -5.759 1.00 97.88 177 SER A N 1
ATOM 1451 C CA . SER A 1 177 ? -8.258 12.822 -5.206 1.00 97.88 177 SER A CA 1
ATOM 1452 C C . SER A 1 177 ? -7.498 13.604 -6.276 1.00 97.88 177 SER A C 1
ATOM 1454 O O . SER A 1 177 ? -7.480 13.266 -7.462 1.00 97.88 177 SER A O 1
ATOM 1456 N N . LYS A 1 178 ? -6.862 14.708 -5.882 1.00 97.75 178 LYS A N 1
ATOM 1457 C CA . LYS A 1 178 ? -6.022 15.510 -6.785 1.00 97.75 178 LYS A CA 1
ATOM 1458 C C . LYS A 1 178 ? -4.675 14.816 -7.048 1.00 97.75 178 LYS A C 1
ATOM 1460 O O . LYS A 1 178 ? -4.434 13.695 -6.611 1.00 97.75 178 LYS A O 1
ATOM 1465 N N . GLY A 1 179 ? -3.811 15.474 -7.819 1.00 95.25 179 GLY A N 1
ATOM 1466 C CA . GLY A 1 179 ? -2.548 14.909 -8.303 1.00 95.25 179 GLY A CA 1
ATOM 1467 C C . GLY A 1 179 ? -2.690 14.277 -9.688 1.00 95.25 179 GLY A C 1
ATOM 1468 O O . GLY A 1 179 ? -3.778 13.869 -10.085 1.00 95.25 179 GLY A O 1
ATOM 1469 N N . ASN A 1 180 ? -1.593 14.225 -10.438 1.00 92.56 180 ASN A N 1
ATOM 1470 C CA . ASN A 1 180 ? -1.610 13.791 -11.841 1.00 92.56 180 ASN A CA 1
ATOM 1471 C C . ASN A 1 180 ? -1.035 12.385 -12.046 1.00 92.56 180 ASN A C 1
ATOM 1473 O O . ASN A 1 180 ? -1.214 11.815 -13.114 1.00 92.56 180 ASN A O 1
ATOM 1477 N N . SER A 1 181 ? -0.365 11.837 -11.033 1.00 95.75 181 SER A N 1
ATOM 1478 C CA . SER A 1 181 ? 0.342 10.565 -11.110 1.00 95.75 181 SER A CA 1
ATOM 1479 C C . SER A 1 181 ? 0.403 9.895 -9.742 1.00 95.75 181 SER A C 1
ATOM 1481 O O . SER A 1 181 ? 0.417 10.574 -8.712 1.00 95.75 181 SER A O 1
ATOM 1483 N N . SER A 1 182 ? 0.526 8.576 -9.758 1.00 97.62 182 SER A N 1
ATOM 1484 C CA . SER A 1 182 ? 1.052 7.785 -8.659 1.00 97.62 182 SER A CA 1
ATOM 1485 C C . SER A 1 182 ? 2.575 7.759 -8.703 1.00 97.62 182 SER A C 1
ATOM 1487 O O . SER A 1 182 ? 3.179 7.679 -9.771 1.00 97.62 182 SER A O 1
ATOM 1489 N N . THR A 1 183 ? 3.197 7.775 -7.532 1.00 97.81 183 THR A N 1
ATOM 1490 C CA . THR A 1 183 ? 4.640 7.556 -7.376 1.00 97.81 183 THR A CA 1
ATOM 1491 C C . THR A 1 183 ? 4.960 6.125 -6.958 1.00 97.81 183 THR A C 1
ATOM 1493 O O . THR A 1 183 ? 6.013 5.865 -6.386 1.00 97.81 183 THR A O 1
ATOM 1496 N N . LEU A 1 184 ? 4.034 5.197 -7.222 1.00 97.94 184 LEU A N 1
ATOM 1497 C CA . LEU A 1 184 ? 4.206 3.756 -7.042 1.00 97.94 184 LEU A CA 1
ATOM 1498 C C . LEU A 1 184 ? 4.624 3.343 -5.623 1.00 97.94 184 LEU A C 1
ATOM 1500 O O . LEU A 1 184 ? 5.253 2.304 -5.443 1.00 97.94 184 LEU A O 1
ATOM 1504 N N . GLY A 1 185 ? 4.242 4.129 -4.613 1.00 97.94 185 GLY A N 1
ATOM 1505 C CA . GLY A 1 185 ? 4.441 3.810 -3.201 1.00 97.94 185 GLY A CA 1
ATOM 1506 C C . GLY A 1 185 ? 5.406 4.746 -2.481 1.00 97.94 185 GLY A C 1
ATOM 1507 O O . GLY A 1 185 ? 5.666 4.550 -1.295 1.00 97.94 185 GLY A O 1
ATOM 1508 N N . PHE A 1 186 ? 5.948 5.757 -3.165 1.00 98.44 186 PHE A N 1
ATOM 1509 C CA . PHE A 1 186 ? 6.807 6.753 -2.531 1.00 98.44 186 PHE A CA 1
ATOM 1510 C C . PHE A 1 186 ? 5.993 7.809 -1.765 1.00 98.44 186 PHE A C 1
ATOM 1512 O O . PHE A 1 186 ? 5.898 7.746 -0.542 1.00 98.44 186 PHE A O 1
ATOM 1519 N N . LEU A 1 187 ? 5.368 8.755 -2.467 1.00 98.50 187 LEU A N 1
ATOM 1520 C CA . LEU A 1 187 ? 4.553 9.821 -1.881 1.00 98.50 187 LEU A CA 1
ATOM 1521 C C . LEU A 1 187 ? 3.188 9.326 -1.381 1.00 98.50 187 LEU A C 1
ATOM 1523 O O . LEU A 1 187 ? 2.578 9.975 -0.539 1.00 98.50 187 LEU A O 1
ATOM 1527 N N . GLU A 1 188 ? 2.722 8.155 -1.822 1.00 98.81 188 GLU A N 1
ATOM 1528 C CA . GLU A 1 188 ? 1.538 7.508 -1.241 1.00 98.81 188 GLU A CA 1
ATOM 1529 C C . GLU A 1 188 ? 1.718 7.182 0.257 1.00 98.81 188 GLU A C 1
ATOM 1531 O O . GLU A 1 188 ? 0.735 7.060 0.988 1.00 98.81 188 GLU A O 1
ATOM 1536 N N . GLN A 1 189 ? 2.959 7.107 0.759 1.00 98.81 189 GLN A N 1
ATOM 1537 C CA . GLN A 1 189 ? 3.202 7.011 2.201 1.00 98.81 189 GLN A CA 1
ATOM 1538 C C . GLN A 1 189 ? 2.710 8.256 2.945 1.00 98.81 189 GLN A C 1
ATOM 1540 O O . GLN A 1 189 ? 2.102 8.129 4.007 1.00 98.81 189 GLN A O 1
ATOM 1545 N N . ASP A 1 190 ? 2.930 9.446 2.379 1.00 98.75 190 ASP A N 1
ATOM 1546 C CA . ASP A 1 190 ? 2.454 10.708 2.953 1.00 98.75 190 ASP A CA 1
ATOM 1547 C C . ASP A 1 190 ? 0.938 10.854 2.829 1.00 98.75 190 ASP A C 1
ATOM 1549 O O . ASP A 1 190 ? 0.310 11.473 3.690 1.00 98.75 190 ASP A O 1
ATOM 1553 N N . ASP A 1 191 ? 0.334 10.236 1.814 1.00 98.88 191 ASP A N 1
ATOM 1554 C CA . ASP A 1 191 ? -1.122 10.147 1.695 1.00 98.88 191 ASP A CA 1
ATOM 1555 C C . ASP A 1 191 ? -1.711 9.367 2.877 1.00 98.88 191 ASP A C 1
ATOM 1557 O O . ASP A 1 191 ? -2.623 9.857 3.547 1.00 98.88 191 ASP A O 1
ATOM 1561 N N . LEU A 1 192 ? -1.139 8.198 3.195 1.00 98.94 192 LEU A N 1
ATOM 1562 C CA . LEU A 1 192 ? -1.553 7.404 4.352 1.00 98.94 192 LEU A CA 1
ATOM 1563 C C . LEU A 1 192 ? -1.255 8.119 5.681 1.00 98.94 192 LEU A C 1
ATOM 1565 O O . LEU A 1 192 ? -2.122 8.140 6.550 1.00 98.94 192 LEU A O 1
ATOM 1569 N N . ARG A 1 193 ? -0.092 8.766 5.844 1.00 98.88 193 ARG A N 1
ATOM 1570 C CA . ARG A 1 193 ? 0.194 9.579 7.050 1.00 98.88 193 ARG A CA 1
ATOM 1571 C C . ARG A 1 193 ? -0.839 10.692 7.230 1.00 98.88 193 ARG A C 1
ATOM 1573 O O . ARG A 1 193 ? -1.333 10.914 8.328 1.00 98.88 193 ARG A O 1
ATOM 1580 N N . SER A 1 194 ? -1.243 11.342 6.143 1.00 98.88 194 SER A N 1
ATOM 1581 C CA . SER A 1 194 ? -2.273 12.387 6.182 1.00 98.88 194 SER A CA 1
ATOM 1582 C C . SER A 1 194 ? -3.656 11.831 6.526 1.00 98.88 194 SER A C 1
ATOM 1584 O O . SER A 1 194 ? -4.430 12.494 7.213 1.00 98.88 194 SER A O 1
ATOM 1586 N N . ALA A 1 195 ? -3.964 10.606 6.092 1.00 98.94 195 ALA A N 1
ATOM 1587 C CA . ALA A 1 195 ? -5.176 9.901 6.495 1.00 98.94 195 ALA A CA 1
ATOM 1588 C C . ALA A 1 195 ? -5.158 9.554 7.997 1.00 98.94 195 ALA A C 1
ATOM 1590 O O . ALA A 1 195 ? -6.178 9.717 8.668 1.00 98.94 195 ALA A O 1
ATOM 1591 N N . VAL A 1 196 ? -4.002 9.144 8.537 1.00 98.88 196 VAL A N 1
ATOM 1592 C CA . VAL A 1 196 ? -3.790 8.922 9.980 1.00 98.88 196 VAL A CA 1
ATOM 1593 C C . VAL A 1 196 ? -4.012 10.219 10.768 1.00 98.88 196 VAL A C 1
ATOM 1595 O O . VAL A 1 196 ? -4.799 10.237 11.713 1.00 98.88 196 VAL A O 1
ATOM 1598 N N . GLU A 1 197 ? -3.417 11.333 10.340 1.00 98.81 197 GLU A N 1
ATOM 1599 C CA . GLU A 1 197 ? -3.626 12.639 10.982 1.00 98.81 197 GLU A CA 1
ATOM 1600 C C . GLU A 1 197 ? -5.087 13.104 10.907 1.00 98.81 197 GLU A C 1
ATOM 1602 O O . GLU A 1 197 ? -5.642 13.604 11.890 1.00 98.81 197 GLU A O 1
ATOM 1607 N N . TYR A 1 198 ? -5.754 12.875 9.772 1.00 98.81 198 TYR A N 1
ATOM 1608 C CA . TYR A 1 198 ? -7.178 13.158 9.638 1.00 98.81 198 TYR A CA 1
ATOM 1609 C C . TYR A 1 198 ? -8.008 12.377 10.666 1.00 98.81 198 TYR A C 1
ATOM 1611 O O . TYR A 1 198 ? -8.810 12.987 11.377 1.00 98.81 198 TYR A O 1
ATOM 1619 N N . VAL A 1 199 ? -7.818 11.057 10.803 1.00 98.56 199 VAL A N 1
ATOM 1620 C CA . VAL A 1 199 ? -8.606 10.274 11.774 1.00 98.56 199 VAL A CA 1
ATOM 1621 C C . VAL A 1 199 ? -8.275 10.644 13.219 1.00 98.56 199 VAL A C 1
ATOM 1623 O O . VAL A 1 199 ? -9.189 10.694 14.038 1.00 98.56 199 VAL A O 1
ATOM 1626 N N . LYS A 1 200 ? -7.019 10.993 13.529 1.00 98.38 200 LYS A N 1
ATOM 1627 C CA . LYS A 1 200 ? -6.611 11.476 14.861 1.00 98.38 200 LYS A CA 1
ATOM 1628 C C . LYS A 1 200 ? -7.275 12.794 15.248 1.00 98.38 200 LYS A C 1
ATOM 1630 O O . LYS A 1 200 ? -7.529 13.029 16.426 1.00 98.38 200 LYS A O 1
ATOM 1635 N N . SER A 1 201 ? -7.585 13.643 14.268 1.00 98.00 201 SER A N 1
ATOM 1636 C CA . SER A 1 201 ? -8.285 14.911 14.506 1.00 98.00 201 SER A CA 1
ATOM 1637 C C . SER A 1 201 ? -9.759 14.739 14.896 1.00 98.00 201 SER A C 1
ATOM 1639 O O . SER A 1 201 ? -10.398 15.692 15.348 1.00 98.00 201 SER A O 1
ATOM 1641 N N . ARG A 1 202 ? -10.325 13.535 14.733 1.00 96.69 202 ARG A N 1
ATOM 1642 C CA . ARG A 1 202 ? -11.740 13.282 14.996 1.00 96.69 202 ARG A CA 1
ATOM 1643 C C . ARG A 1 202 ? -12.018 12.990 16.469 1.00 96.69 202 ARG A C 1
ATOM 1645 O O . ARG A 1 202 ? -11.356 12.179 17.108 1.00 96.69 202 ARG A O 1
ATOM 1652 N N . ALA A 1 203 ? -13.086 13.590 16.992 1.00 95.00 203 ALA A N 1
ATOM 1653 C CA . ALA A 1 203 ? -13.510 13.392 18.378 1.00 95.00 203 ALA A CA 1
ATOM 1654 C C . ALA A 1 203 ? -14.133 12.006 18.645 1.00 95.00 203 ALA A C 1
ATOM 1656 O O . ALA A 1 203 ? -14.143 11.566 19.793 1.00 95.00 203 ALA A O 1
ATOM 1657 N N . ASP A 1 204 ? -14.645 11.330 17.608 1.00 93.75 204 ASP A N 1
ATOM 1658 C CA . ASP A 1 204 ? -15.293 10.011 17.683 1.00 93.75 204 ASP A CA 1
ATOM 1659 C C . ASP A 1 204 ? -14.324 8.826 17.487 1.00 93.75 204 ASP A C 1
ATOM 1661 O O . ASP A 1 204 ? -14.717 7.673 17.677 1.00 93.75 204 ASP A O 1
ATOM 1665 N N . VAL A 1 205 ? -13.048 9.090 17.188 1.00 96.38 205 VAL A N 1
ATOM 1666 C CA . VAL A 1 205 ? -12.014 8.068 16.968 1.00 96.38 205 VAL A CA 1
ATOM 1667 C C . VAL A 1 205 ? -11.168 7.849 18.221 1.00 96.38 205 VAL A C 1
ATOM 1669 O O . VAL A 1 205 ? -10.740 8.795 18.886 1.00 96.38 205 VAL A O 1
ATOM 1672 N N . ASP A 1 206 ? -10.918 6.580 18.535 1.00 96.19 206 ASP A N 1
ATOM 1673 C CA . ASP A 1 206 ? -9.933 6.165 19.530 1.00 96.19 206 ASP A CA 1
ATOM 1674 C C . ASP A 1 206 ? -8.549 6.122 18.869 1.00 96.19 206 ASP A C 1
ATOM 1676 O O . ASP A 1 206 ? -8.259 5.241 18.057 1.00 96.19 206 ASP A O 1
ATOM 1680 N N . ILE A 1 207 ? -7.722 7.123 19.174 1.00 96.81 207 ILE A N 1
ATOM 1681 C CA . ILE A 1 207 ? -6.423 7.333 18.521 1.00 96.81 207 ILE A CA 1
ATOM 1682 C C . ILE A 1 207 ? -5.408 6.236 18.856 1.00 96.81 207 ILE A C 1
ATOM 1684 O O . ILE A 1 207 ? -4.472 6.020 18.092 1.00 96.81 207 ILE A O 1
ATOM 1688 N N . ASP A 1 208 ? -5.625 5.501 19.948 1.00 97.12 208 ASP A N 1
ATOM 1689 C CA . ASP A 1 208 ? -4.780 4.377 20.345 1.00 97.12 208 ASP A CA 1
ATOM 1690 C C . ASP A 1 208 ? -5.179 3.075 19.634 1.00 97.12 208 ASP A C 1
ATOM 1692 O O . ASP A 1 208 ? -4.615 2.020 19.917 1.00 97.12 208 ASP A O 1
ATOM 1696 N N . LYS A 1 209 ? -6.156 3.123 18.714 1.00 98.00 209 LYS A N 1
ATOM 1697 C CA . LYS A 1 209 ? -6.733 1.949 18.042 1.00 98.00 209 LYS A CA 1
ATOM 1698 C C . LYS A 1 209 ? -6.940 2.176 16.540 1.00 98.00 209 LYS A C 1
ATOM 1700 O O . LYS A 1 209 ? -8.033 1.964 16.004 1.00 98.00 209 LYS A O 1
ATOM 1705 N N . ILE A 1 210 ? -5.877 2.606 15.860 1.00 98.81 210 ILE A N 1
ATOM 1706 C CA . ILE A 1 210 ? -5.851 2.828 14.408 1.00 98.81 210 ILE A CA 1
ATOM 1707 C C . ILE A 1 210 ? -5.247 1.602 13.712 1.00 98.81 210 ILE A C 1
ATOM 1709 O O . ILE A 1 210 ? -4.070 1.293 13.883 1.00 98.81 210 ILE A O 1
ATOM 1713 N N . GLY A 1 211 ? -6.045 0.909 12.905 1.00 98.88 211 GLY A N 1
ATOM 1714 C CA . GLY A 1 211 ? -5.589 -0.148 12.005 1.00 98.88 211 GLY A CA 1
ATOM 1715 C C . GLY A 1 211 ? -5.501 0.330 10.560 1.00 98.88 211 GLY A C 1
ATOM 1716 O O . GLY A 1 211 ? -6.173 1.283 10.160 1.00 98.88 211 GLY A O 1
ATOM 1717 N N . VAL A 1 212 ? -4.702 -0.362 9.752 1.00 98.94 212 VAL A N 1
ATOM 1718 C CA . VAL A 1 212 ? -4.640 -0.141 8.304 1.00 98.94 212 VAL A CA 1
ATOM 1719 C C . VAL A 1 212 ? -4.794 -1.454 7.553 1.00 98.94 212 VAL A C 1
ATOM 1721 O O . VAL A 1 212 ? -4.245 -2.483 7.943 1.00 98.94 212 VAL A O 1
ATOM 1724 N N . TYR A 1 213 ? -5.538 -1.403 6.458 1.00 98.94 213 TYR A N 1
ATOM 1725 C CA . TYR A 1 213 ? -5.642 -2.468 5.476 1.00 98.94 213 TYR A CA 1
ATOM 1726 C C . TYR A 1 213 ? -5.131 -1.930 4.140 1.00 98.94 213 TYR A C 1
ATOM 1728 O O . TYR A 1 213 ? -5.554 -0.860 3.702 1.00 98.94 213 TYR A O 1
ATOM 1736 N N . GLY A 1 214 ? -4.247 -2.667 3.476 1.00 98.81 214 GLY A N 1
ATOM 1737 C CA . GLY A 1 214 ? -3.739 -2.314 2.158 1.00 98.81 214 GLY A CA 1
ATOM 1738 C C . GLY A 1 214 ? -3.860 -3.463 1.170 1.00 98.81 214 GLY A C 1
ATOM 1739 O O . GLY A 1 214 ? -3.601 -4.609 1.524 1.00 98.81 214 GLY A O 1
ATOM 1740 N N . PHE A 1 215 ? -4.201 -3.139 -0.079 1.00 98.81 215 PHE A N 1
ATOM 1741 C CA . PHE A 1 215 ? -4.205 -4.080 -1.201 1.00 98.81 215 PHE A CA 1
ATOM 1742 C C . PHE A 1 215 ? -3.219 -3.656 -2.297 1.00 98.81 215 PHE A C 1
ATOM 1744 O O . PHE A 1 215 ? -3.220 -2.494 -2.709 1.00 98.81 215 PHE A O 1
ATOM 1751 N N . SER A 1 216 ? -2.417 -4.591 -2.817 1.00 98.38 216 SER A N 1
ATOM 1752 C CA . SER A 1 216 ? -1.484 -4.361 -3.932 1.00 98.38 216 SER A CA 1
ATOM 1753 C C . SER A 1 216 ? -0.526 -3.190 -3.647 1.00 98.38 216 SER A C 1
ATOM 1755 O O . SER A 1 216 ? 0.206 -3.224 -2.657 1.00 98.38 216 SER A O 1
ATOM 1757 N N . LEU A 1 217 ? -0.549 -2.113 -4.441 1.00 98.69 217 LEU A N 1
ATOM 1758 C CA . LEU A 1 217 ? 0.169 -0.867 -4.128 1.00 98.69 217 LEU A CA 1
ATOM 1759 C C . LEU A 1 217 ? -0.103 -0.381 -2.691 1.00 98.69 217 LEU A C 1
ATOM 1761 O O . LEU A 1 217 ? 0.830 -0.042 -1.964 1.00 98.69 217 LEU A O 1
ATOM 1765 N N . GLY A 1 218 ? -1.366 -0.387 -2.264 1.00 98.88 218 GLY A N 1
ATOM 1766 C CA . GLY A 1 218 ? -1.762 -0.012 -0.912 1.00 98.88 218 GLY A CA 1
ATOM 1767 C C . GLY A 1 218 ? -1.153 -0.917 0.157 1.00 98.88 218 GLY A C 1
ATOM 1768 O O . GLY A 1 218 ? -0.799 -0.426 1.222 1.00 98.88 218 GLY A O 1
ATOM 1769 N N . ALA A 1 219 ? -0.956 -2.206 -0.134 1.00 98.88 219 ALA A N 1
ATOM 1770 C CA . ALA A 1 219 ? -0.334 -3.168 0.778 1.00 98.88 219 ALA A CA 1
ATOM 1771 C C . ALA A 1 219 ? 1.157 -2.860 1.005 1.00 98.88 219 ALA A C 1
ATOM 1773 O O . ALA A 1 219 ? 1.638 -2.896 2.144 1.00 98.88 219 ALA A O 1
ATOM 1774 N N . ALA A 1 220 ? 1.866 -2.471 -0.059 1.00 98.88 220 ALA A N 1
ATOM 1775 C CA . ALA A 1 220 ? 3.242 -1.989 0.027 1.00 98.88 220 ALA A CA 1
ATOM 1776 C C . ALA A 1 220 ? 3.324 -0.669 0.808 1.00 98.88 220 ALA A C 1
ATOM 1778 O O . ALA A 1 220 ? 4.161 -0.525 1.700 1.00 98.88 220 ALA A O 1
ATOM 1779 N N . VAL A 1 221 ? 2.417 0.274 0.529 1.00 98.94 221 VAL A N 1
ATOM 1780 C CA . VAL A 1 221 ? 2.337 1.564 1.232 1.00 98.94 221 VAL A CA 1
ATOM 1781 C C . VAL A 1 221 ? 2.067 1.371 2.722 1.00 98.94 221 VAL A C 1
ATOM 1783 O O . VAL A 1 221 ? 2.738 2.001 3.533 1.00 98.94 221 VAL A O 1
ATOM 1786 N N . THR A 1 222 ? 1.158 0.471 3.113 1.00 98.88 222 THR A N 1
ATOM 1787 C CA . THR A 1 222 ? 0.901 0.201 4.535 1.00 98.88 222 THR A CA 1
ATOM 1788 C C . THR A 1 222 ? 2.135 -0.332 5.257 1.00 98.88 222 THR A C 1
ATOM 1790 O O . THR A 1 222 ? 2.401 0.103 6.374 1.00 98.88 222 THR A O 1
ATOM 1793 N N . ILE A 1 223 ? 2.928 -1.202 4.615 1.00 98.94 223 ILE A N 1
ATOM 1794 C CA . ILE A 1 223 ? 4.188 -1.708 5.186 1.00 98.94 223 ILE A CA 1
ATOM 1795 C C . ILE A 1 223 ? 5.198 -0.566 5.348 1.00 98.94 223 ILE A C 1
ATOM 1797 O O . ILE A 1 223 ? 5.762 -0.375 6.427 1.00 98.94 223 ILE A O 1
ATOM 1801 N N . LEU A 1 224 ? 5.417 0.210 4.282 1.00 98.88 224 LEU A N 1
ATOM 1802 C CA . LEU A 1 224 ? 6.393 1.299 4.272 1.00 98.88 224 LEU A CA 1
ATOM 1803 C C . LEU A 1 224 ? 6.036 2.378 5.300 1.00 98.88 224 LEU A C 1
ATOM 1805 O O . LEU A 1 224 ? 6.891 2.780 6.089 1.00 98.88 224 LEU A O 1
ATOM 1809 N N . THR A 1 225 ? 4.772 2.796 5.361 1.00 98.88 225 THR A N 1
ATOM 1810 C CA . THR A 1 225 ? 4.320 3.800 6.327 1.00 98.88 225 THR A CA 1
ATOM 1811 C C . THR A 1 225 ? 4.406 3.273 7.756 1.00 98.88 225 THR A C 1
ATOM 1813 O O . THR A 1 225 ? 5.045 3.928 8.576 1.00 98.88 225 THR A O 1
ATOM 1816 N N . ALA A 1 226 ? 3.878 2.079 8.059 1.00 98.75 226 ALA A N 1
ATOM 1817 C CA . ALA A 1 226 ? 3.895 1.510 9.416 1.00 98.75 226 ALA A CA 1
ATOM 1818 C C . ALA A 1 226 ? 5.312 1.228 9.952 1.00 98.75 226 ALA A C 1
ATOM 1820 O O . ALA A 1 226 ? 5.527 1.187 11.162 1.00 98.75 226 ALA A O 1
ATOM 1821 N N . SER A 1 227 ? 6.312 1.101 9.073 1.00 98.38 227 SER A N 1
ATOM 1822 C CA . SER A 1 227 ? 7.719 0.998 9.487 1.00 98.38 227 SER A CA 1
ATOM 1823 C C . SER A 1 227 ? 8.248 2.268 10.179 1.00 98.38 227 SER A C 1
ATOM 1825 O O . SER A 1 227 ? 9.253 2.218 10.891 1.00 98.38 227 SER A O 1
ATOM 1827 N N . THR A 1 228 ? 7.565 3.404 9.992 1.00 98.00 228 THR A N 1
ATOM 1828 C CA . THR A 1 228 ? 7.938 4.723 10.535 1.00 98.00 228 THR A CA 1
ATOM 1829 C C . THR A 1 228 ? 6.829 5.382 11.355 1.00 98.00 228 THR A C 1
ATOM 1831 O O . THR A 1 228 ? 7.138 6.141 12.268 1.00 98.00 228 THR A O 1
ATOM 1834 N N . GLU A 1 229 ? 5.564 5.073 11.070 1.00 97.94 229 GLU A N 1
ATOM 1835 C CA . GLU A 1 229 ? 4.390 5.639 11.730 1.00 97.94 229 GLU A CA 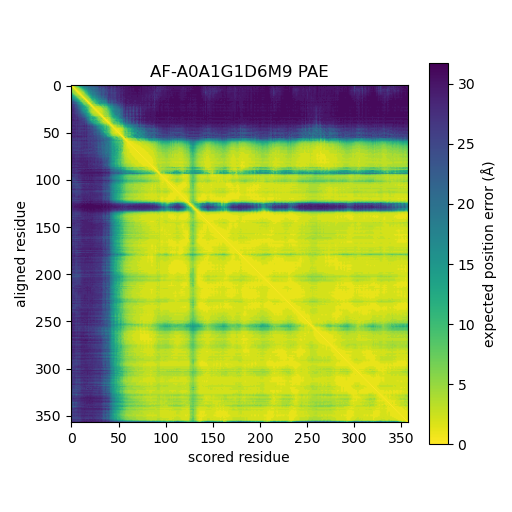1
ATOM 1836 C C . GLU A 1 229 ? 3.947 4.753 12.897 1.00 97.94 229 GLU A C 1
ATOM 1838 O O . GLU A 1 229 ? 3.493 3.625 12.696 1.00 97.94 229 GLU A O 1
ATOM 1843 N N . LYS A 1 230 ? 4.090 5.257 14.126 1.00 97.00 230 LYS A N 1
ATOM 1844 C CA . LYS A 1 230 ? 3.807 4.503 15.358 1.00 97.00 230 LYS A CA 1
ATOM 1845 C C . LYS A 1 230 ? 2.359 4.626 15.817 1.00 97.00 230 LYS A C 1
ATOM 1847 O O . LYS A 1 230 ? 1.951 3.880 16.709 1.00 97.00 230 LYS A O 1
ATOM 1852 N N . ASP A 1 231 ? 1.572 5.502 15.202 1.00 98.38 231 ASP A N 1
ATOM 1853 C CA . ASP A 1 231 ? 0.136 5.588 15.462 1.00 98.38 231 ASP A CA 1
ATOM 1854 C C . ASP A 1 231 ? -0.649 4.424 14.844 1.00 98.38 231 ASP A C 1
ATOM 1856 O O . ASP A 1 231 ? -1.739 4.108 15.313 1.00 98.38 231 ASP A O 1
ATOM 1860 N N . ILE A 1 232 ? -0.076 3.713 13.868 1.00 98.81 232 ILE A N 1
ATOM 1861 C CA . ILE A 1 232 ? -0.659 2.490 13.305 1.00 98.81 232 ILE A CA 1
ATOM 1862 C C . ILE A 1 232 ? -0.407 1.309 14.253 1.00 98.81 232 ILE A C 1
ATOM 1864 O O . ILE A 1 232 ? 0.736 0.937 14.530 1.00 98.81 232 ILE A O 1
ATOM 1868 N N . LYS A 1 233 ? -1.492 0.693 14.728 1.00 98.81 233 LYS A N 1
ATOM 1869 C CA . LYS A 1 233 ? -1.492 -0.357 15.759 1.00 98.81 233 LYS A CA 1
ATOM 1870 C C . LYS A 1 233 ? -1.793 -1.758 15.234 1.00 98.81 233 LYS A C 1
ATOM 1872 O O . LYS A 1 233 ? -1.586 -2.722 15.958 1.00 98.81 233 LYS A O 1
ATOM 1877 N N . ALA A 1 234 ? -2.238 -1.890 13.986 1.00 98.88 234 ALA A N 1
ATOM 1878 C CA . ALA A 1 234 ? -2.379 -3.178 13.308 1.00 98.88 234 ALA A CA 1
ATOM 1879 C C . ALA A 1 234 ? -2.341 -3.002 11.786 1.00 98.88 234 ALA A C 1
ATOM 1881 O O . ALA A 1 234 ? -2.929 -2.055 11.261 1.00 98.88 234 ALA A O 1
ATOM 1882 N N . VAL A 1 235 ? -1.673 -3.918 11.080 1.00 98.94 235 VAL A N 1
ATOM 1883 C CA . VAL A 1 235 ? -1.487 -3.857 9.621 1.00 98.94 235 VAL A CA 1
ATOM 1884 C C . VAL A 1 235 ? -1.998 -5.135 8.961 1.00 98.94 235 VAL A C 1
ATOM 1886 O O . VAL A 1 235 ? -1.544 -6.225 9.293 1.00 98.94 235 VAL A O 1
ATOM 1889 N N . VAL A 1 236 ? -2.881 -5.005 7.972 1.00 98.94 236 VAL A N 1
ATOM 1890 C CA . VAL A 1 236 ? -3.187 -6.071 7.007 1.00 98.94 236 VAL A CA 1
ATOM 1891 C C . VAL A 1 236 ? -2.604 -5.682 5.651 1.00 98.94 236 VAL A C 1
ATOM 1893 O O . VAL A 1 236 ? -2.896 -4.604 5.136 1.00 98.94 236 VAL A O 1
ATOM 1896 N N . SER A 1 237 ? -1.778 -6.557 5.082 1.00 98.88 237 SER A N 1
ATOM 1897 C CA . SER A 1 237 ? -1.119 -6.379 3.787 1.00 98.88 237 SER A CA 1
ATOM 1898 C C . SER A 1 237 ? -1.549 -7.504 2.849 1.00 98.88 237 SER A C 1
ATOM 1900 O O . SER A 1 237 ? -1.100 -8.638 3.005 1.00 98.88 237 SER A O 1
ATOM 1902 N N . ASP A 1 238 ? -2.437 -7.209 1.898 1.00 98.75 238 ASP A N 1
ATOM 1903 C CA . ASP A 1 238 ? -2.920 -8.170 0.904 1.00 98.75 238 ASP A CA 1
ATOM 1904 C C . ASP A 1 238 ? -2.252 -7.942 -0.459 1.00 98.75 238 ASP A C 1
ATOM 1906 O O . ASP A 1 238 ? -2.416 -6.895 -1.091 1.00 98.75 238 ASP A O 1
ATOM 1910 N N . SER A 1 239 ? -1.522 -8.954 -0.932 1.00 98.50 239 SER A N 1
ATOM 1911 C CA . SER A 1 239 ? -0.914 -8.996 -2.264 1.00 98.50 239 SER A CA 1
ATOM 1912 C C . SER A 1 239 ? 0.126 -7.885 -2.497 1.00 98.50 239 SER A C 1
ATOM 1914 O O . SER A 1 239 ? 0.136 -7.252 -3.549 1.00 98.50 239 SER A O 1
ATOM 1916 N N . SER A 1 240 ? 0.998 -7.613 -1.516 1.00 98.50 240 SER A N 1
ATOM 1917 C CA . SER A 1 240 ? 2.121 -6.665 -1.658 1.00 98.50 240 SER A CA 1
ATOM 1918 C C . SER A 1 240 ? 3.275 -7.245 -2.483 1.00 98.50 240 SER A C 1
ATOM 1920 O O . SER A 1 240 ? 3.551 -8.439 -2.417 1.00 98.50 240 SER A O 1
ATOM 1922 N N . PHE A 1 241 ? 4.029 -6.374 -3.158 1.00 98.38 241 PHE A N 1
ATOM 1923 C CA . PHE A 1 241 ? 5.357 -6.698 -3.693 1.00 98.38 241 PHE A CA 1
ATOM 1924 C C . PHE A 1 241 ? 6.459 -6.566 -2.627 1.00 98.38 241 PHE A C 1
ATOM 1926 O O . PHE A 1 241 ? 6.280 -5.895 -1.605 1.00 98.38 241 PHE A O 1
ATOM 1933 N N . THR A 1 242 ? 7.637 -7.141 -2.896 1.00 98.56 242 THR A N 1
ATOM 1934 C CA . THR A 1 242 ? 8.837 -7.040 -2.035 1.00 98.56 242 THR A CA 1
ATOM 1935 C C . THR A 1 242 ? 9.657 -5.772 -2.280 1.00 98.56 242 THR A C 1
ATOM 1937 O O . THR A 1 242 ? 10.133 -5.149 -1.329 1.00 98.56 242 THR A O 1
ATOM 1940 N N . SER A 1 243 ? 9.795 -5.352 -3.543 1.00 98.38 243 SER A N 1
ATOM 1941 C CA . SER A 1 243 ? 10.312 -4.035 -3.935 1.00 98.38 243 SER A CA 1
ATOM 1942 C C . SER A 1 243 ? 9.818 -3.598 -5.312 1.00 98.38 243 SER A C 1
ATOM 1944 O O . SER A 1 243 ? 9.554 -4.426 -6.187 1.00 98.38 243 SER A O 1
ATOM 1946 N N . LEU A 1 244 ? 9.748 -2.285 -5.529 1.00 97.69 244 LEU A N 1
ATOM 1947 C CA . LEU A 1 244 ? 9.348 -1.705 -6.809 1.00 97.69 244 LEU A CA 1
ATOM 1948 C C . LEU A 1 244 ? 10.324 -2.076 -7.932 1.00 97.69 244 LEU A C 1
ATOM 1950 O O . LEU A 1 244 ? 9.911 -2.316 -9.065 1.00 97.69 244 LEU A O 1
ATOM 1954 N N . LYS A 1 245 ? 11.619 -2.187 -7.616 1.00 95.50 245 LYS A N 1
ATOM 1955 C CA . LYS A 1 245 ? 12.649 -2.631 -8.561 1.00 95.50 245 LYS A CA 1
ATOM 1956 C C . LYS A 1 245 ? 12.403 -4.064 -9.030 1.00 95.50 245 LYS A C 1
ATOM 1958 O O . LYS A 1 245 ? 12.357 -4.300 -10.235 1.00 95.50 245 LYS A O 1
ATOM 1963 N N . VAL A 1 246 ? 12.176 -5.002 -8.104 1.00 95.69 246 VAL A N 1
ATOM 1964 C CA . VAL A 1 246 ? 11.828 -6.396 -8.441 1.00 95.69 246 VAL A CA 1
ATOM 1965 C C . VAL A 1 246 ? 10.534 -6.447 -9.255 1.00 95.69 246 VAL A C 1
ATOM 1967 O O . VAL A 1 246 ? 10.459 -7.183 -10.241 1.00 95.69 246 VAL A O 1
ATOM 1970 N N . GLN A 1 247 ? 9.546 -5.616 -8.916 1.00 95.44 247 GLN A N 1
ATOM 1971 C CA . GLN A 1 247 ? 8.308 -5.541 -9.685 1.00 95.44 247 GLN A CA 1
ATOM 1972 C C . GLN A 1 247 ? 8.535 -5.043 -11.120 1.00 95.44 247 GLN A C 1
ATOM 1974 O O . GLN A 1 247 ? 8.015 -5.632 -12.069 1.00 95.44 247 GLN A O 1
ATOM 1979 N N . GLY A 1 248 ? 9.365 -4.014 -11.306 1.00 94.50 248 GLY A N 1
ATOM 1980 C CA . GLY A 1 248 ? 9.760 -3.527 -12.629 1.00 94.50 248 GLY A CA 1
ATOM 1981 C C . GLY A 1 248 ? 10.500 -4.585 -13.456 1.00 94.50 248 GLY A C 1
ATOM 1982 O O . GLY A 1 248 ? 10.252 -4.731 -14.653 1.00 94.50 248 GLY A O 1
ATOM 1983 N N . GLU A 1 249 ? 11.358 -5.389 -12.823 1.00 93.69 249 GLU A N 1
ATOM 1984 C CA . GLU A 1 249 ? 12.033 -6.508 -13.489 1.00 93.69 249 GLU A CA 1
ATOM 1985 C C . GLU A 1 249 ? 11.054 -7.589 -13.964 1.00 93.69 249 GLU A C 1
ATOM 1987 O O . GLU A 1 249 ? 11.211 -8.119 -15.068 1.00 93.69 249 GLU A O 1
ATOM 1992 N N . ARG A 1 250 ? 10.029 -7.905 -13.164 1.00 93.12 250 ARG A N 1
ATOM 1993 C CA . ARG A 1 250 ? 8.975 -8.863 -13.538 1.00 93.12 250 ARG A CA 1
ATOM 1994 C C . ARG A 1 250 ? 8.101 -8.350 -14.670 1.00 93.12 250 ARG A C 1
ATOM 1996 O O . ARG A 1 250 ? 7.786 -9.119 -15.582 1.00 93.12 250 ARG A O 1
ATOM 2003 N N . LEU A 1 251 ? 7.759 -7.063 -14.639 1.00 91.00 251 LEU A N 1
ATOM 2004 C CA . LEU A 1 251 ? 7.022 -6.413 -15.716 1.00 91.00 251 LEU A CA 1
ATOM 2005 C C . LEU A 1 251 ? 7.787 -6.539 -17.042 1.00 91.00 251 LEU A C 1
ATOM 2007 O O . LEU A 1 251 ? 7.217 -6.968 -18.042 1.00 91.00 251 LEU A O 1
ATOM 2011 N N . LEU A 1 252 ? 9.094 -6.254 -17.037 1.00 91.88 252 LEU A N 1
ATOM 2012 C CA . LEU A 1 252 ? 9.938 -6.395 -18.227 1.00 91.88 252 LEU A CA 1
ATOM 2013 C C . LEU A 1 252 ? 10.066 -7.848 -18.685 1.00 91.88 252 LEU A C 1
ATOM 2015 O O . LEU A 1 252 ? 9.954 -8.111 -19.879 1.00 91.88 252 LEU A O 1
ATOM 2019 N N . LYS A 1 253 ? 10.239 -8.800 -17.759 1.00 89.75 253 LYS A N 1
ATOM 2020 C CA . LYS A 1 253 ? 10.299 -10.236 -18.082 1.00 89.75 253 LYS A CA 1
ATOM 2021 C C . LYS A 1 253 ? 9.020 -10.741 -18.762 1.00 89.75 253 LYS A C 1
ATOM 2023 O O . LYS A 1 253 ? 9.089 -11.670 -19.560 1.00 89.75 253 LYS A O 1
ATOM 2028 N N . SER A 1 254 ? 7.880 -10.134 -18.444 1.00 85.62 254 SER A N 1
ATOM 2029 C CA . SER A 1 254 ? 6.574 -10.459 -19.033 1.00 85.62 254 SER A CA 1
ATOM 2030 C C . SER A 1 254 ? 6.294 -9.687 -20.331 1.00 85.62 254 SER A C 1
ATOM 2032 O O . SER A 1 254 ? 5.261 -9.896 -20.962 1.00 85.62 254 SER A O 1
ATOM 2034 N N . SER A 1 255 ? 7.200 -8.793 -20.736 1.00 86.38 255 SER A N 1
ATOM 2035 C CA . SER A 1 255 ? 7.113 -7.998 -21.961 1.00 86.38 255 SER A CA 1
ATOM 2036 C C . SER A 1 255 ? 7.974 -8.589 -23.087 1.00 86.38 255 SER A C 1
ATOM 2038 O O . SER A 1 255 ? 8.772 -9.498 -22.873 1.00 86.38 255 SER A O 1
ATOM 2040 N N . LEU A 1 256 ? 7.860 -8.030 -24.297 1.00 89.50 25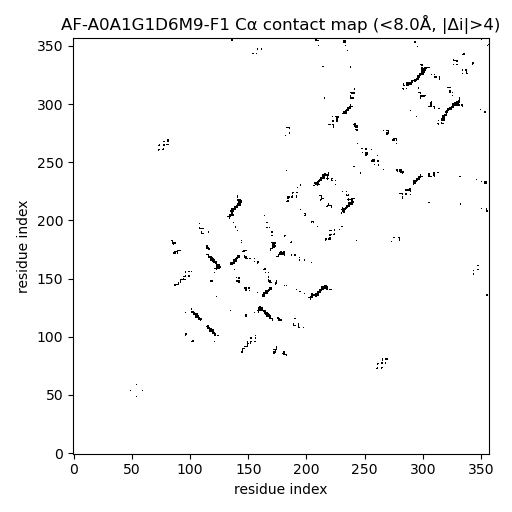6 LEU A N 1
ATOM 2041 C CA . LEU A 1 256 ? 8.751 -8.357 -25.422 1.00 89.50 256 LEU A CA 1
ATOM 2042 C C . LEU A 1 256 ? 10.122 -7.662 -25.334 1.00 89.50 256 LEU A C 1
ATOM 2044 O O . LEU A 1 256 ? 10.993 -7.911 -26.167 1.00 89.50 256 LEU A O 1
ATOM 2048 N N . LEU A 1 257 ? 10.313 -6.760 -24.367 1.00 90.06 257 LEU A N 1
ATOM 2049 C CA . LEU A 1 257 ? 11.547 -6.000 -24.216 1.00 90.06 257 LEU A CA 1
ATOM 2050 C C . LEU A 1 257 ? 12.542 -6.771 -23.342 1.00 90.06 257 LEU A C 1
ATOM 2052 O O . LEU A 1 257 ? 12.165 -7.309 -22.299 1.00 90.06 257 LEU A O 1
ATOM 2056 N N . PRO A 1 258 ? 13.833 -6.811 -23.713 1.00 90.75 258 PRO A N 1
ATOM 2057 C CA . PRO A 1 258 ? 14.838 -7.424 -22.861 1.00 90.75 258 PRO A CA 1
ATOM 2058 C C . PRO A 1 258 ? 14.966 -6.637 -21.550 1.00 90.75 258 PRO A C 1
ATOM 2060 O O . PRO A 1 258 ? 14.908 -5.410 -21.542 1.00 90.75 258 PRO A O 1
ATOM 2063 N N . LYS A 1 259 ? 15.219 -7.327 -20.428 1.00 91.44 259 LYS A N 1
ATOM 2064 C CA . LYS A 1 259 ? 15.486 -6.666 -19.133 1.00 91.44 259 LYS A CA 1
ATOM 2065 C C . LYS A 1 259 ? 16.581 -5.603 -19.273 1.00 91.44 259 LYS A C 1
ATOM 2067 O O . LYS A 1 259 ? 16.457 -4.500 -18.753 1.00 91.44 259 LYS A O 1
ATOM 2072 N N . MET A 1 260 ? 17.637 -5.936 -20.009 1.00 91.44 260 MET A N 1
ATOM 2073 C CA . MET A 1 260 ? 18.747 -5.045 -20.321 1.00 91.44 260 MET A CA 1
ATOM 2074 C C . MET A 1 260 ? 18.608 -4.479 -21.731 1.00 91.44 260 MET A C 1
ATOM 2076 O O . MET A 1 260 ? 18.450 -5.273 -22.656 1.00 91.44 260 MET A O 1
ATOM 2080 N N . PRO A 1 261 ? 18.710 -3.152 -21.939 1.00 94.50 261 PRO A N 1
ATOM 2081 C CA . PRO A 1 261 ? 19.060 -2.086 -20.980 1.00 94.50 261 PRO A CA 1
ATOM 2082 C C . PRO A 1 261 ? 17.861 -1.406 -20.283 1.00 94.50 261 PRO A C 1
ATOM 2084 O O . PRO A 1 261 ? 18.051 -0.464 -19.513 1.00 94.50 261 PRO A O 1
ATOM 2087 N N . PHE A 1 262 ? 16.634 -1.857 -20.552 1.00 95.56 262 PHE A N 1
ATOM 2088 C CA . PHE A 1 262 ? 15.409 -1.144 -20.185 1.00 95.56 262 PHE A CA 1
ATOM 2089 C C . PHE A 1 262 ? 15.200 -0.971 -18.680 1.00 95.56 262 PHE A C 1
ATOM 2091 O O . PHE A 1 262 ? 14.678 0.070 -18.291 1.00 95.56 262 PHE A O 1
ATOM 2098 N N . ILE A 1 263 ? 15.630 -1.920 -17.837 1.00 94.94 263 ILE A N 1
ATOM 2099 C CA . ILE A 1 263 ? 15.495 -1.795 -16.378 1.00 94.94 263 ILE A CA 1
ATOM 2100 C C . ILE A 1 263 ? 16.302 -0.612 -15.841 1.00 94.94 263 ILE A C 1
ATOM 2102 O O . ILE A 1 263 ? 15.763 0.190 -15.093 1.00 94.94 263 ILE A O 1
ATOM 2106 N N . TYR A 1 264 ? 17.554 -0.438 -16.276 1.00 96.06 264 TYR A N 1
ATOM 2107 C CA . TYR A 1 264 ? 18.390 0.670 -15.810 1.00 96.06 264 TYR A CA 1
ATOM 2108 C C . TYR A 1 264 ? 17.880 2.014 -16.315 1.00 96.06 264 TYR A C 1
ATOM 2110 O O . TYR A 1 264 ? 17.823 2.972 -15.551 1.00 96.06 264 TYR A O 1
ATOM 2118 N N . ALA A 1 265 ? 17.465 2.078 -17.583 1.00 97.25 265 ALA A N 1
ATOM 2119 C CA . ALA A 1 265 ? 16.872 3.287 -18.136 1.00 97.25 265 ALA A CA 1
ATOM 2120 C C . ALA A 1 265 ? 15.548 3.639 -17.433 1.00 97.25 265 ALA A C 1
ATOM 2122 O O . ALA A 1 265 ? 15.337 4.798 -17.091 1.00 97.25 265 ALA A O 1
ATOM 2123 N N . ALA A 1 266 ? 14.682 2.657 -17.158 1.00 97.06 266 ALA A N 1
ATOM 2124 C CA . ALA A 1 266 ? 13.423 2.875 -16.447 1.00 97.06 266 ALA A CA 1
ATOM 2125 C C . ALA A 1 266 ? 13.651 3.305 -14.991 1.00 97.06 266 ALA A C 1
ATOM 2127 O O . ALA A 1 266 ? 13.015 4.254 -14.545 1.00 97.06 266 ALA A O 1
ATOM 2128 N N . THR A 1 267 ? 14.583 2.671 -14.271 1.00 97.06 267 THR A N 1
ATOM 2129 C CA . THR A 1 267 ? 14.970 3.086 -12.914 1.00 97.06 267 THR A CA 1
ATOM 2130 C C . THR A 1 267 ? 15.489 4.521 -12.908 1.00 97.06 267 THR A C 1
ATOM 2132 O O . THR A 1 267 ? 14.959 5.350 -12.179 1.00 97.06 267 THR A O 1
ATOM 2135 N N . TRP A 1 268 ? 16.441 4.853 -13.781 1.00 97.62 268 TRP A N 1
ATOM 2136 C CA . TRP A 1 268 ? 16.994 6.206 -13.867 1.00 97.62 268 TRP A CA 1
ATOM 2137 C C . TRP A 1 268 ? 15.924 7.260 -14.196 1.00 97.62 268 TRP A C 1
ATOM 2139 O O . TRP A 1 268 ? 15.876 8.325 -13.582 1.00 97.62 268 TRP A O 1
ATOM 2149 N N . ILE A 1 269 ? 15.016 6.952 -15.128 1.00 98.19 269 ILE A N 1
ATOM 2150 C CA . ILE A 1 269 ? 13.897 7.837 -15.473 1.00 98.19 269 ILE A CA 1
ATOM 2151 C C . ILE A 1 269 ? 12.938 8.003 -14.292 1.00 98.19 269 ILE A C 1
ATOM 2153 O O . ILE A 1 269 ? 12.528 9.127 -14.012 1.00 98.19 269 ILE A O 1
ATOM 2157 N N . TYR A 1 270 ? 12.589 6.920 -13.595 1.00 98.19 270 TYR A N 1
ATOM 2158 C CA . TYR A 1 270 ? 11.738 6.963 -12.406 1.00 98.19 270 TYR A CA 1
ATOM 2159 C C . TYR A 1 270 ? 12.334 7.877 -11.327 1.00 98.19 270 TYR A C 1
ATOM 2161 O O . TYR A 1 270 ? 11.643 8.757 -10.809 1.00 98.19 270 TYR A O 1
ATOM 2169 N N . GLU A 1 271 ? 13.625 7.718 -11.036 1.00 97.81 271 GLU A N 1
ATOM 2170 C CA . GLU A 1 271 ? 14.331 8.500 -10.018 1.00 97.81 271 GLU A CA 1
ATOM 2171 C C . GLU A 1 271 ? 14.369 9.992 -10.362 1.00 97.81 271 GLU A C 1
ATOM 2173 O O . GLU A 1 271 ? 14.126 10.835 -9.497 1.00 97.81 271 GLU A O 1
ATOM 2178 N N . ILE A 1 272 ? 14.581 10.335 -11.638 1.00 97.94 272 ILE A N 1
ATOM 2179 C CA . ILE A 1 272 ? 14.498 11.722 -12.115 1.00 97.94 272 ILE A CA 1
ATOM 2180 C C . ILE A 1 272 ? 13.068 12.255 -12.011 1.00 97.94 272 ILE A C 1
ATOM 2182 O O . ILE A 1 272 ? 12.859 13.369 -11.524 1.00 97.94 272 ILE A O 1
ATOM 2186 N N . MET A 1 273 ? 12.085 11.479 -12.473 1.00 96.88 273 MET A N 1
ATOM 2187 C CA . MET A 1 273 ? 10.695 11.918 -12.577 1.00 96.88 273 MET A CA 1
ATOM 2188 C C . MET A 1 273 ? 10.077 12.193 -11.204 1.00 96.88 273 MET A C 1
ATOM 2190 O O . MET A 1 273 ? 9.346 13.170 -11.048 1.00 96.88 273 MET A O 1
ATOM 2194 N N . PHE A 1 274 ? 10.417 11.382 -10.199 1.00 96.69 274 PHE A N 1
ATOM 2195 C CA . PHE A 1 274 ? 9.882 11.503 -8.840 1.00 96.69 274 PHE A CA 1
ATOM 2196 C C . PHE A 1 274 ? 10.871 12.054 -7.814 1.00 96.69 274 PHE A C 1
ATOM 2198 O O . PHE A 1 274 ? 10.512 12.191 -6.645 1.00 96.69 274 PHE A O 1
ATOM 2205 N N . LYS A 1 275 ? 12.091 12.408 -8.240 1.00 96.88 275 LYS A N 1
ATOM 2206 C CA . LYS A 1 275 ? 13.160 12.954 -7.386 1.00 96.88 275 LYS A CA 1
ATOM 2207 C C . LYS A 1 275 ? 13.386 12.100 -6.138 1.00 96.88 275 LYS A C 1
ATOM 2209 O O . LYS A 1 275 ? 13.482 12.605 -5.019 1.00 96.88 275 LYS A O 1
ATOM 2214 N N . THR A 1 276 ? 13.428 10.791 -6.343 1.00 96.69 276 THR A N 1
ATOM 2215 C CA . THR A 1 276 ? 13.552 9.796 -5.280 1.00 96.69 276 THR A CA 1
ATOM 2216 C C . THR A 1 276 ? 14.476 8.671 -5.710 1.00 96.69 276 THR A C 1
ATOM 2218 O O . THR A 1 276 ? 14.867 8.608 -6.867 1.00 96.69 276 THR A O 1
ATOM 2221 N N . ASP A 1 277 ? 14.817 7.805 -4.768 1.00 96.25 277 ASP A N 1
ATOM 2222 C CA . ASP A 1 277 ? 15.558 6.571 -5.017 1.00 96.25 277 ASP A CA 1
ATOM 2223 C C . ASP A 1 277 ? 14.549 5.418 -5.047 1.00 96.25 277 ASP A C 1
ATOM 2225 O O . ASP A 1 277 ? 13.697 5.323 -4.154 1.00 96.25 277 ASP A O 1
ATOM 2229 N N . ILE A 1 278 ? 14.616 4.565 -6.071 1.00 96.19 278 ILE A N 1
ATOM 2230 C CA . ILE A 1 278 ? 13.698 3.430 -6.215 1.00 96.19 278 ILE A CA 1
ATOM 2231 C C . ILE A 1 278 ? 13.790 2.452 -5.034 1.00 96.19 278 ILE A C 1
ATOM 2233 O O . ILE A 1 278 ? 12.789 1.836 -4.664 1.00 96.19 278 ILE A O 1
ATOM 2237 N N . ASP A 1 279 ? 14.956 2.352 -4.391 1.00 96.06 279 ASP A N 1
ATOM 2238 C CA . ASP A 1 279 ? 15.204 1.432 -3.282 1.00 96.06 279 ASP A CA 1
ATOM 2239 C C . ASP A 1 279 ? 14.497 1.880 -1.984 1.00 96.06 279 ASP A C 1
ATOM 2241 O O . ASP A 1 279 ? 14.360 1.098 -1.040 1.00 96.06 279 ASP A O 1
ATOM 2245 N N . LYS A 1 280 ? 13.944 3.106 -1.944 1.00 96.94 280 LYS A N 1
ATOM 2246 C CA . LYS A 1 280 ? 13.028 3.547 -0.871 1.00 96.94 280 LYS A CA 1
ATOM 2247 C C . LYS A 1 280 ? 11.658 2.873 -0.936 1.00 96.94 280 LYS A C 1
ATOM 2249 O O . LYS A 1 280 ? 10.906 2.935 0.033 1.00 96.94 280 LYS A O 1
ATOM 2254 N N . ILE A 1 281 ? 11.327 2.230 -2.054 1.00 98.31 281 ILE A N 1
ATOM 2255 C CA . ILE A 1 281 ? 10.064 1.528 -2.273 1.00 98.31 281 ILE A CA 1
ATOM 2256 C C . ILE A 1 281 ? 10.346 0.023 -2.250 1.00 98.31 281 ILE A C 1
ATOM 2258 O O . ILE A 1 281 ? 10.141 -0.708 -3.219 1.00 98.31 281 ILE A O 1
ATOM 2262 N N . ALA A 1 282 ? 10.864 -0.440 -1.114 1.00 98.56 282 ALA A N 1
ATOM 2263 C CA . ALA A 1 282 ? 11.250 -1.828 -0.890 1.00 98.56 282 ALA A CA 1
ATOM 2264 C C . ALA A 1 282 ? 10.646 -2.368 0.416 1.00 98.56 282 ALA A C 1
ATOM 2266 O O . ALA A 1 282 ? 11.374 -2.491 1.400 1.00 98.56 282 ALA A O 1
ATOM 2267 N N . PRO A 1 283 ? 9.331 -2.679 0.464 1.00 98.75 283 PRO A N 1
ATOM 2268 C CA . PRO A 1 283 ? 8.665 -3.201 1.661 1.00 98.75 283 PRO A CA 1
ATOM 2269 C C . PRO A 1 283 ? 9.465 -4.281 2.407 1.00 98.75 283 PRO A C 1
ATOM 2271 O O . PRO A 1 283 ? 9.600 -4.206 3.627 1.00 98.75 283 PRO A O 1
ATOM 2274 N N . ALA A 1 284 ? 10.096 -5.212 1.684 1.00 98.69 284 ALA A N 1
ATOM 2275 C CA . ALA A 1 284 ? 10.904 -6.286 2.263 1.00 98.69 284 ALA A CA 1
ATOM 2276 C C . ALA A 1 284 ? 12.126 -5.810 3.073 1.00 98.69 284 ALA A C 1
ATOM 2278 O O . ALA A 1 284 ? 12.569 -6.540 3.957 1.00 98.69 284 ALA A O 1
ATOM 2279 N N . HIS A 1 285 ? 12.656 -4.609 2.811 1.00 98.50 285 HIS A N 1
ATOM 2280 C CA . HIS A 1 285 ? 13.769 -4.009 3.563 1.00 98.50 285 HIS A CA 1
ATOM 2281 C C . HIS A 1 285 ? 13.316 -3.283 4.840 1.00 98.50 28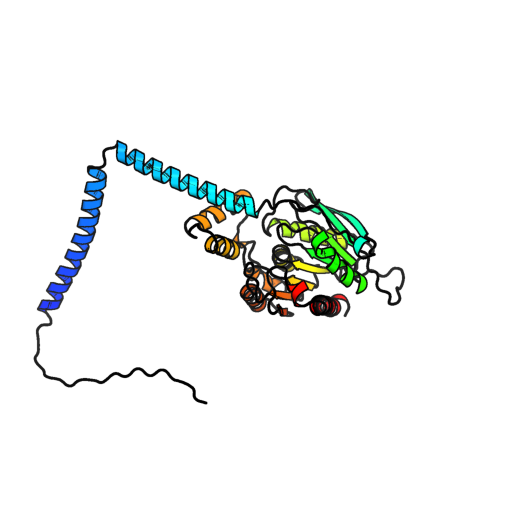5 HIS A C 1
ATOM 2283 O O . HIS A 1 285 ? 14.132 -3.014 5.722 1.00 98.50 285 HIS A O 1
ATOM 2289 N N . PHE A 1 286 ? 12.036 -2.914 4.933 1.00 98.50 286 PHE A N 1
ATOM 2290 C CA . PHE A 1 286 ? 11.515 -2.074 6.018 1.00 98.50 286 PHE A CA 1
ATOM 2291 C C . PHE A 1 286 ? 10.543 -2.808 6.943 1.00 98.50 286 PHE A C 1
ATOM 2293 O O . PHE A 1 286 ? 10.344 -2.363 8.072 1.00 98.50 286 PHE A O 1
ATOM 2300 N N . ILE A 1 287 ? 9.968 -3.928 6.497 1.00 98.75 287 ILE A N 1
ATOM 2301 C CA . ILE A 1 287 ? 8.906 -4.655 7.203 1.00 98.75 287 ILE A CA 1
ATOM 2302 C C . ILE A 1 287 ? 9.300 -5.125 8.612 1.00 98.75 287 ILE A C 1
ATOM 2304 O O . ILE A 1 287 ? 8.451 -5.153 9.499 1.00 98.75 287 ILE A O 1
ATOM 2308 N N . GLU A 1 288 ? 10.579 -5.414 8.868 1.00 98.50 288 GLU A N 1
ATOM 2309 C CA . GLU A 1 288 ? 11.069 -5.767 10.209 1.00 98.50 288 GLU A CA 1
ATOM 2310 C C . GLU A 1 288 ? 10.788 -4.655 11.240 1.00 98.50 288 GLU A C 1
ATOM 2312 O O . GLU A 1 288 ? 10.414 -4.931 12.379 1.00 98.50 288 GLU A O 1
ATOM 2317 N N . LYS A 1 289 ? 10.878 -3.384 10.820 1.00 98.62 289 LYS A N 1
ATOM 2318 C CA . LYS A 1 289 ? 10.721 -2.195 11.683 1.00 98.62 289 LYS A CA 1
ATOM 2319 C C . LYS A 1 289 ? 9.276 -1.919 12.110 1.00 98.62 289 LYS A C 1
ATOM 2321 O O . LYS A 1 289 ? 9.042 -0.996 12.897 1.00 98.62 289 LYS A O 1
ATOM 2326 N N . ILE A 1 290 ? 8.316 -2.675 11.573 1.00 98.69 290 ILE A N 1
ATOM 2327 C CA . ILE A 1 290 ? 6.910 -2.604 11.985 1.00 98.69 290 ILE A CA 1
ATOM 2328 C C . ILE A 1 290 ? 6.755 -3.134 13.413 1.00 98.69 290 ILE A C 1
ATOM 2330 O O . ILE A 1 290 ? 5.992 -2.560 14.185 1.00 98.69 290 ILE A O 1
ATOM 2334 N N . SER A 1 291 ? 7.520 -4.162 13.799 1.00 98.38 291 SER A N 1
ATOM 2335 C CA . SER A 1 291 ? 7.496 -4.698 15.164 1.00 98.38 291 SER A CA 1
ATOM 2336 C C . SER A 1 291 ? 7.714 -3.577 16.202 1.00 98.38 291 SER A C 1
ATOM 2338 O O . SER A 1 291 ? 8.553 -2.691 15.990 1.00 98.38 291 SER A O 1
ATOM 2340 N N . PRO A 1 292 ? 6.951 -3.555 17.313 1.00 98.31 292 PRO A N 1
ATOM 2341 C CA . PRO A 1 292 ? 6.033 -4.593 17.800 1.00 98.31 292 PRO A CA 1
ATOM 2342 C C . PRO A 1 292 ? 4.598 -4.518 17.247 1.00 98.31 292 PRO A C 1
ATOM 2344 O O . PRO A 1 292 ? 3.734 -5.253 17.723 1.00 98.31 292 PRO A O 1
ATOM 2347 N N . THR A 1 293 ? 4.308 -3.647 16.275 1.00 98.75 293 THR A N 1
ATOM 2348 C CA . THR A 1 293 ? 2.977 -3.581 15.658 1.00 98.75 293 THR A CA 1
ATOM 2349 C C . THR A 1 293 ? 2.678 -4.895 14.911 1.00 98.75 293 THR A C 1
ATOM 2351 O O . THR A 1 293 ? 3.501 -5.336 14.108 1.00 98.75 293 THR A O 1
ATOM 2354 N N . PRO A 1 294 ? 1.520 -5.539 15.143 1.00 98.81 294 PRO A N 1
ATOM 2355 C CA . PRO A 1 294 ? 1.130 -6.771 14.468 1.00 98.81 294 PRO A CA 1
ATOM 2356 C C . PRO A 1 294 ? 0.908 -6.575 12.971 1.00 98.81 294 PRO A C 1
ATOM 2358 O O . PRO A 1 294 ? 0.273 -5.604 12.547 1.00 98.81 294 PRO A O 1
ATOM 2361 N N . ILE A 1 295 ? 1.353 -7.557 12.184 1.00 98.94 295 ILE A N 1
ATOM 2362 C CA . ILE A 1 295 ? 1.106 -7.612 10.741 1.00 98.94 295 ILE A CA 1
ATOM 2363 C C . ILE A 1 295 ? 0.493 -8.947 10.300 1.00 98.94 295 ILE A C 1
ATOM 2365 O O . ILE A 1 295 ? 0.953 -10.029 10.675 1.00 98.94 295 ILE A O 1
ATOM 2369 N N . PHE A 1 296 ? -0.541 -8.866 9.465 1.00 98.94 296 PHE A N 1
ATOM 2370 C CA . PHE A 1 296 ? -1.136 -9.995 8.761 1.00 98.94 296 PHE A CA 1
ATOM 2371 C C . PHE A 1 296 ? -0.894 -9.862 7.259 1.00 98.94 296 PHE A C 1
ATOM 2373 O O . PHE A 1 296 ? -1.380 -8.930 6.620 1.00 98.94 296 PHE A O 1
ATOM 2380 N N . ILE A 1 297 ? -0.113 -10.787 6.709 1.00 98.94 297 ILE A N 1
ATOM 2381 C CA . ILE A 1 297 ? 0.295 -10.802 5.306 1.00 98.94 297 ILE A CA 1
ATOM 2382 C C . ILE A 1 297 ? -0.558 -11.835 4.572 1.00 98.94 297 ILE A C 1
ATOM 2384 O O . ILE A 1 297 ? -0.610 -13.003 4.963 1.00 98.94 297 ILE A O 1
ATOM 2388 N N . ILE A 1 298 ? -1.232 -11.404 3.513 1.00 98.88 298 ILE A N 1
ATOM 2389 C CA . ILE A 1 298 ? -2.111 -12.227 2.688 1.00 98.88 298 ILE A CA 1
ATOM 2390 C C . ILE A 1 298 ? -1.539 -12.265 1.269 1.00 98.88 298 ILE A C 1
ATOM 2392 O O . ILE A 1 298 ? -1.118 -11.240 0.735 1.00 98.88 298 ILE A O 1
ATOM 2396 N N . GLY A 1 299 ? -1.514 -13.444 0.654 1.00 98.62 299 GLY A N 1
ATOM 2397 C CA . GLY A 1 299 ? -1.128 -13.622 -0.746 1.00 98.62 299 GLY A CA 1
ATOM 2398 C C . GLY A 1 299 ? -2.023 -14.635 -1.452 1.00 98.62 299 GLY A C 1
ATOM 2399 O O . GLY A 1 299 ? -2.607 -15.506 -0.809 1.00 98.62 299 GLY A O 1
ATOM 2400 N N . GLY A 1 300 ? -2.137 -14.537 -2.775 1.00 98.31 300 GLY A N 1
ATOM 2401 C CA . GLY A 1 300 ? -2.846 -15.520 -3.595 1.00 98.31 300 GLY A CA 1
ATOM 2402 C C . GLY A 1 300 ? -1.899 -16.565 -4.188 1.00 98.31 300 GLY A C 1
ATOM 2403 O O . GLY A 1 300 ? -0.875 -16.216 -4.767 1.00 98.31 300 GLY A O 1
ATOM 2404 N N . GLU A 1 301 ? -2.240 -17.852 -4.085 1.00 98.12 301 GLU A N 1
ATOM 2405 C CA . GLU A 1 301 ? -1.445 -18.947 -4.675 1.00 98.12 301 GLU A CA 1
ATOM 2406 C C . GLU A 1 301 ? -1.327 -18.828 -6.207 1.00 98.12 301 GLU A C 1
ATOM 2408 O O . GLU A 1 301 ? -0.296 -19.168 -6.782 1.00 98.12 301 GLU A O 1
ATOM 2413 N N . GLY A 1 302 ? -2.380 -18.334 -6.864 1.00 97.12 302 GLY A N 1
ATOM 2414 C CA . GLY A 1 302 ? -2.450 -18.127 -8.311 1.00 97.12 302 GLY A CA 1
ATOM 2415 C C . GLY A 1 302 ? -2.133 -16.696 -8.750 1.00 97.12 302 GLY A C 1
ATOM 2416 O O . GLY A 1 302 ? -2.411 -16.340 -9.897 1.00 97.12 302 GLY A O 1
ATOM 2417 N N . ASP A 1 303 ? -1.613 -15.848 -7.861 1.00 97.56 303 ASP A N 1
ATOM 2418 C CA . ASP A 1 303 ? -1.251 -14.479 -8.207 1.00 97.56 303 ASP A CA 1
ATOM 2419 C C . ASP A 1 303 ? 0.005 -14.474 -9.094 1.00 97.56 303 ASP A C 1
ATOM 2421 O O . ASP A 1 303 ? 1.088 -14.890 -8.693 1.00 97.56 303 ASP A O 1
ATOM 2425 N N . THR A 1 304 ? -0.134 -14.022 -10.340 1.00 94.00 304 THR A N 1
ATOM 2426 C CA . THR A 1 304 ? 0.987 -13.914 -11.285 1.00 94.00 304 THR A CA 1
ATOM 2427 C C . THR A 1 304 ? 1.606 -12.518 -11.319 1.00 94.00 304 THR A C 1
ATOM 2429 O O . THR A 1 304 ? 2.632 -12.329 -11.971 1.00 94.00 304 THR A O 1
ATOM 2432 N N . GLN A 1 305 ? 0.980 -11.532 -10.669 1.00 93.38 305 GLN A N 1
ATOM 2433 C CA . GLN A 1 305 ? 1.454 -10.149 -10.606 1.00 93.38 305 GLN A CA 1
ATOM 2434 C C . GLN A 1 305 ? 2.292 -9.913 -9.347 1.00 93.38 305 GLN A C 1
ATOM 2436 O O . GLN A 1 305 ? 3.380 -9.345 -9.458 1.00 93.38 305 GLN A O 1
ATOM 2441 N N . MET A 1 306 ? 1.798 -10.397 -8.202 1.00 96.00 306 MET A N 1
ATOM 2442 C CA . MET A 1 306 ? 2.420 -10.384 -6.872 1.00 96.00 306 MET A CA 1
ATOM 2443 C C . MET A 1 306 ? 2.461 -11.826 -6.344 1.00 96.00 306 MET A C 1
ATOM 2445 O O . MET A 1 306 ? 1.606 -12.220 -5.551 1.00 96.00 306 MET A O 1
ATOM 2449 N N . PRO A 1 307 ? 3.394 -12.663 -6.837 1.00 96.75 307 PRO A N 1
ATOM 2450 C CA . PRO A 1 307 ? 3.388 -14.092 -6.542 1.00 96.75 307 PRO A CA 1
ATOM 2451 C C . PRO A 1 307 ? 3.407 -14.392 -5.047 1.00 96.75 307 PRO A C 1
ATOM 2453 O O . PRO A 1 307 ? 4.018 -13.651 -4.284 1.00 96.75 307 PRO A O 1
ATOM 2456 N N . ALA A 1 308 ? 2.826 -15.521 -4.630 1.00 97.38 308 ALA A N 1
ATOM 2457 C CA . ALA A 1 308 ? 2.812 -15.949 -3.226 1.00 97.38 308 ALA A CA 1
ATOM 2458 C C . ALA A 1 308 ? 4.203 -15.925 -2.557 1.00 97.38 308 ALA A C 1
ATOM 2460 O O . ALA A 1 308 ? 4.305 -15.634 -1.366 1.00 97.38 308 ALA A O 1
ATOM 2461 N N . SER A 1 309 ? 5.276 -16.132 -3.332 1.00 98.12 309 SER A N 1
ATOM 2462 C CA . SER A 1 309 ? 6.659 -15.997 -2.863 1.00 98.12 309 SER A CA 1
ATOM 2463 C C . SER A 1 309 ? 6.989 -14.612 -2.292 1.00 98.12 309 SER A C 1
ATOM 2465 O O . SER A 1 309 ? 7.846 -14.513 -1.423 1.00 98.12 309 SER A O 1
ATOM 2467 N N . ASP A 1 310 ? 6.326 -13.547 -2.750 1.00 98.56 310 ASP A N 1
ATOM 2468 C CA . ASP A 1 310 ? 6.479 -12.203 -2.183 1.00 98.56 310 ASP A CA 1
ATOM 2469 C C . ASP A 1 310 ? 5.901 -12.135 -0.775 1.00 98.56 310 ASP A C 1
ATOM 2471 O O . ASP A 1 310 ? 6.559 -11.637 0.133 1.00 98.56 310 ASP A O 1
ATOM 2475 N N . ALA A 1 311 ? 4.696 -12.672 -0.573 1.00 98.75 311 ALA A N 1
ATOM 2476 C CA . ALA A 1 311 ? 4.069 -12.734 0.743 1.00 98.75 311 ALA A CA 1
ATOM 2477 C C . ALA A 1 311 ? 4.908 -13.586 1.714 1.00 98.75 311 ALA A C 1
ATOM 2479 O O . ALA A 1 311 ? 5.099 -13.211 2.872 1.00 98.75 311 ALA A O 1
ATOM 2480 N N . GLU A 1 312 ? 5.464 -14.699 1.232 1.00 98.75 312 GLU A N 1
ATOM 2481 C CA . GLU A 1 312 ? 6.378 -15.557 1.992 1.00 98.75 312 GLU A CA 1
ATOM 2482 C C . GLU A 1 312 ? 7.694 -14.845 2.348 1.00 98.75 312 GLU A C 1
ATOM 2484 O O . GLU A 1 312 ? 8.154 -14.939 3.487 1.00 98.75 312 GLU A O 1
ATOM 2489 N N . GLU A 1 313 ? 8.293 -14.104 1.411 1.00 98.81 313 GLU A N 1
ATOM 2490 C CA . GLU A 1 313 ? 9.510 -13.321 1.651 1.00 98.81 313 GLU A CA 1
ATOM 2491 C C . GLU A 1 313 ? 9.259 -12.180 2.646 1.00 98.81 313 GLU A C 1
ATOM 2493 O O . GLU A 1 313 ? 10.022 -12.003 3.598 1.00 98.81 313 GLU A O 1
ATOM 2498 N N . LEU A 1 314 ? 8.152 -11.451 2.487 1.00 98.88 314 LEU A N 1
ATOM 2499 C CA . LEU A 1 314 ? 7.723 -10.421 3.432 1.00 98.88 314 LEU A CA 1
ATOM 2500 C C . LEU A 1 314 ? 7.515 -11.016 4.829 1.00 98.88 314 LEU A C 1
ATOM 2502 O O . LEU A 1 314 ? 8.029 -10.477 5.808 1.00 98.88 314 LEU A O 1
ATOM 2506 N N . PHE A 1 315 ? 6.836 -12.160 4.937 1.00 98.88 315 PHE A N 1
ATOM 2507 C CA . PHE A 1 315 ? 6.637 -12.844 6.215 1.00 98.88 315 PHE A CA 1
ATOM 2508 C C . PHE A 1 315 ? 7.952 -13.304 6.843 1.00 98.88 315 PHE A C 1
ATOM 2510 O O . PHE A 1 315 ? 8.143 -13.177 8.055 1.00 98.88 315 PHE A O 1
ATOM 2517 N N . LYS A 1 316 ? 8.889 -13.805 6.035 1.00 98.81 316 LYS A N 1
ATOM 2518 C CA . LYS A 1 316 ? 10.225 -14.177 6.505 1.00 98.81 316 LYS A CA 1
ATOM 2519 C C . LYS A 1 316 ? 10.962 -12.975 7.104 1.00 98.81 316 LYS A C 1
ATOM 2521 O O . LYS A 1 316 ? 11.561 -13.131 8.166 1.00 98.81 316 LYS A O 1
ATOM 2526 N N . ASN A 1 317 ? 10.878 -11.808 6.466 1.00 98.81 317 ASN A N 1
ATOM 2527 C CA . ASN A 1 317 ? 11.583 -10.593 6.887 1.00 98.81 317 ASN A CA 1
ATOM 2528 C C . ASN A 1 317 ? 10.863 -9.811 8.002 1.00 98.81 317 ASN A C 1
ATOM 2530 O O . ASN A 1 317 ? 11.483 -8.984 8.663 1.00 98.81 317 ASN A O 1
ATOM 2534 N N . ALA A 1 318 ? 9.565 -10.033 8.217 1.00 98.88 318 ALA A N 1
ATOM 2535 C CA . ALA A 1 318 ? 8.803 -9.352 9.261 1.00 98.88 318 ALA A CA 1
ATOM 2536 C C . ALA A 1 318 ? 9.249 -9.772 10.676 1.00 98.88 318 ALA A C 1
ATOM 2538 O O . ALA A 1 318 ? 9.578 -10.938 10.917 1.00 98.88 318 ALA A O 1
ATOM 2539 N N . GLY A 1 319 ? 9.202 -8.836 11.628 1.00 98.69 319 GLY A N 1
ATOM 2540 C CA . GLY A 1 319 ? 9.328 -9.133 13.059 1.00 98.69 319 GLY A CA 1
ATOM 2541 C C . GLY A 1 319 ? 8.019 -9.670 13.653 1.00 98.69 319 GLY A C 1
ATOM 2542 O O . GLY A 1 319 ? 6.966 -9.592 13.023 1.00 98.69 319 GLY A O 1
ATOM 2543 N N . GLU A 1 320 ? 8.072 -10.213 14.869 1.00 98.38 320 GLU A N 1
ATOM 2544 C CA . GLU A 1 320 ? 6.866 -10.617 15.608 1.00 98.38 320 GLU A CA 1
ATOM 2545 C C . GLU A 1 320 ? 6.141 -9.398 16.219 1.00 98.38 320 GLU A C 1
ATOM 2547 O O . GLU A 1 320 ? 6.806 -8.411 16.558 1.00 98.38 320 GLU A O 1
ATOM 2552 N N . PRO A 1 321 ? 4.810 -9.448 16.430 1.00 98.56 321 PRO A N 1
ATOM 2553 C CA . PRO A 1 321 ? 3.892 -10.526 16.057 1.00 98.56 321 PRO A CA 1
ATOM 2554 C C . PRO A 1 321 ? 3.501 -10.483 14.570 1.00 98.56 321 PRO A C 1
ATOM 2556 O O . PRO A 1 321 ? 3.056 -9.453 14.063 1.00 98.56 321 PRO A O 1
ATOM 2559 N N . LYS A 1 322 ? 3.604 -11.620 13.875 1.00 98.69 322 LYS A N 1
ATOM 2560 C CA . LYS A 1 322 ? 3.261 -11.727 12.445 1.00 98.69 322 LYS A CA 1
ATOM 2561 C C . LYS A 1 322 ? 2.403 -12.941 12.118 1.00 98.69 322 LYS A C 1
ATOM 2563 O O . LYS A 1 322 ? 2.432 -13.963 12.796 1.00 98.69 322 LYS A O 1
ATOM 2568 N N . SER A 1 323 ? 1.650 -12.847 11.028 1.00 98.81 323 SER A N 1
ATOM 2569 C CA . SER A 1 323 ? 0.871 -13.959 10.479 1.00 98.81 323 SER A CA 1
ATOM 2570 C C . SER A 1 323 ? 0.887 -13.942 8.951 1.00 98.81 323 SER A C 1
ATOM 2572 O O . SER A 1 323 ? 0.996 -12.880 8.340 1.00 98.81 323 SER A O 1
ATOM 2574 N N . LEU A 1 324 ? 0.798 -15.127 8.344 1.00 98.88 324 LEU A N 1
ATOM 2575 C CA . LEU A 1 324 ? 0.764 -15.327 6.895 1.00 98.88 324 LEU A CA 1
ATOM 2576 C C . LEU A 1 324 ? -0.455 -16.161 6.516 1.00 98.88 324 LEU A C 1
ATOM 2578 O O . LEU A 1 324 ? -0.754 -17.165 7.166 1.00 98.88 324 LEU A O 1
ATOM 2582 N N . TRP A 1 325 ? -1.114 -15.788 5.426 1.00 98.81 325 TRP A N 1
ATOM 2583 C CA . TRP A 1 325 ? -2.147 -16.600 4.802 1.00 98.81 325 TRP A CA 1
ATOM 2584 C C . TRP A 1 325 ? -2.022 -16.586 3.281 1.00 98.81 325 TRP A C 1
ATOM 2586 O O . TRP A 1 325 ? -2.215 -15.560 2.635 1.00 98.81 325 TRP A O 1
ATOM 2596 N N . ILE A 1 326 ? -1.728 -17.755 2.709 1.00 98.75 326 ILE A N 1
ATOM 2597 C CA . ILE A 1 326 ? -1.774 -17.974 1.264 1.00 98.75 326 ILE A CA 1
ATOM 2598 C C . ILE A 1 326 ? -3.145 -18.548 0.895 1.00 98.75 326 ILE A C 1
ATOM 2600 O O . ILE A 1 326 ? -3.498 -19.659 1.301 1.00 98.75 326 ILE A O 1
ATOM 2604 N N . VAL A 1 327 ? -3.929 -17.780 0.140 1.00 98.56 327 VAL A N 1
ATOM 2605 C CA . VAL A 1 327 ? -5.266 -18.160 -0.319 1.00 98.56 327 VAL A CA 1
ATOM 2606 C C . VAL A 1 327 ? -5.139 -19.050 -1.552 1.00 98.56 327 VAL A C 1
ATOM 2608 O O . VAL A 1 327 ? -4.670 -18.617 -2.609 1.00 98.56 327 VAL A O 1
ATOM 2611 N N . LYS A 1 328 ? -5.570 -20.308 -1.421 1.00 97.69 328 LYS A N 1
ATOM 2612 C CA . LYS A 1 328 ? -5.502 -21.301 -2.502 1.00 97.69 328 LYS A CA 1
ATOM 2613 C C . LYS A 1 328 ? -6.299 -20.858 -3.726 1.00 97.69 328 LYS A C 1
ATOM 2615 O O . LYS A 1 328 ? -7.424 -20.379 -3.596 1.00 97.69 328 LYS A O 1
ATOM 2620 N N . GLY A 1 329 ? -5.714 -21.031 -4.909 1.00 94.81 329 GLY A N 1
ATOM 2621 C CA . GLY A 1 329 ? -6.326 -20.686 -6.198 1.00 94.81 329 GLY A CA 1
ATOM 2622 C C . GLY A 1 329 ? -6.656 -19.203 -6.428 1.00 94.81 329 GLY A C 1
ATOM 2623 O O . GLY A 1 329 ? -7.239 -18.882 -7.460 1.00 94.81 329 GLY A O 1
ATOM 2624 N N . ALA A 1 330 ? -6.326 -18.289 -5.509 1.00 97.31 330 ALA A N 1
ATOM 2625 C CA . ALA A 1 330 ? -6.599 -16.863 -5.684 1.00 97.31 330 ALA A CA 1
ATOM 2626 C C . ALA A 1 330 ? -5.608 -16.216 -6.659 1.00 97.31 330 ALA A C 1
ATOM 2628 O O . ALA A 1 330 ? -4.398 -16.328 -6.471 1.00 97.31 330 ALA A O 1
ATOM 2629 N N . SER A 1 331 ? -6.127 -15.517 -7.670 1.00 97.44 331 SER A N 1
ATOM 2630 C CA . SER A 1 331 ? -5.360 -14.610 -8.531 1.00 97.44 331 SER A CA 1
ATOM 2631 C C . SER A 1 331 ? -5.128 -13.254 -7.852 1.00 97.44 331 SER A C 1
ATOM 2633 O O . SER A 1 331 ? -5.669 -12.999 -6.774 1.00 97.44 331 SER A O 1
ATOM 2635 N N . HIS A 1 332 ? -4.405 -12.339 -8.509 1.00 97.12 332 HIS A N 1
ATOM 2636 C CA . HIS A 1 332 ? -4.302 -10.949 -8.046 1.00 97.12 332 HIS A CA 1
ATOM 2637 C C . HIS A 1 332 ? -5.695 -10.322 -7.888 1.00 97.12 332 HIS A C 1
ATOM 2639 O O . HIS A 1 332 ? -6.495 -10.365 -8.825 1.00 97.12 332 HIS A O 1
ATOM 2645 N N . GLY A 1 333 ? -6.003 -9.789 -6.702 1.00 94.00 333 GLY A N 1
ATOM 2646 C CA . GLY A 1 333 ? -7.335 -9.259 -6.358 1.00 94.00 333 GLY A CA 1
ATOM 2647 C C . GLY A 1 333 ? -8.430 -10.317 -6.167 1.00 94.00 333 GLY A C 1
ATOM 2648 O O . GLY A 1 333 ? -9.576 -9.976 -5.889 1.00 94.00 333 GLY A O 1
ATOM 2649 N N . GLY A 1 334 ? -8.094 -11.601 -6.301 1.00 94.69 334 GLY A N 1
ATOM 2650 C CA . GLY A 1 334 ? -9.020 -12.724 -6.168 1.00 94.69 334 GLY A CA 1
ATOM 2651 C C . GLY A 1 334 ? -9.091 -13.322 -4.762 1.00 94.69 334 GLY A C 1
ATOM 2652 O O . GLY A 1 334 ? -9.877 -14.239 -4.551 1.00 94.69 334 GLY A O 1
ATOM 2653 N N . THR A 1 335 ? -8.300 -12.839 -3.797 1.00 95.00 335 THR A N 1
ATOM 2654 C CA . THR A 1 335 ? -8.241 -13.379 -2.423 1.00 95.00 335 THR A CA 1
ATOM 2655 C C . THR A 1 335 ? -9.606 -13.346 -1.735 1.00 95.00 335 THR A C 1
ATOM 2657 O O . THR A 1 335 ? -10.039 -14.360 -1.185 1.00 95.00 335 THR A O 1
ATOM 2660 N N . VAL A 1 336 ? -10.326 -12.226 -1.853 1.00 93.25 336 VAL A N 1
ATOM 2661 C CA . VAL A 1 336 ? -11.687 -12.063 -1.319 1.00 93.25 336 VAL A CA 1
ATOM 2662 C C . VAL A 1 336 ? -12.688 -13.025 -1.964 1.00 93.25 336 VAL A C 1
ATOM 2664 O O . VAL A 1 336 ? -13.472 -13.661 -1.263 1.00 93.25 336 VAL A O 1
ATOM 2667 N N . ILE A 1 337 ? -12.630 -13.196 -3.289 1.00 93.75 337 ILE A N 1
ATOM 2668 C CA . ILE A 1 337 ? -13.557 -14.060 -4.034 1.00 93.75 337 ILE A CA 1
ATOM 2669 C C . ILE A 1 337 ? -13.291 -15.533 -3.706 1.00 93.75 337 ILE A C 1
ATOM 2671 O O . ILE A 1 337 ? -14.225 -16.272 -3.402 1.00 93.75 337 ILE A O 1
ATOM 2675 N N . SER A 1 338 ? -12.027 -15.960 -3.734 1.00 95.75 338 SER A N 1
ATOM 2676 C CA . SER A 1 338 ? -11.650 -17.360 -3.520 1.00 95.75 338 SER A CA 1
ATOM 2677 C C . SER A 1 338 ? -11.897 -17.835 -2.089 1.00 95.75 338 SER A C 1
ATOM 2679 O O . SER A 1 338 ? -12.276 -18.988 -1.894 1.00 95.75 338 SER A O 1
ATOM 2681 N N . ALA A 1 339 ? -11.698 -16.975 -1.085 1.00 95.62 339 ALA A N 1
ATOM 2682 C CA . ALA A 1 339 ? -11.926 -17.331 0.317 1.00 95.62 339 ALA A CA 1
ATOM 2683 C C . ALA A 1 339 ? -13.349 -17.013 0.821 1.00 95.62 339 ALA A C 1
ATOM 2685 O O . ALA A 1 339 ? -13.781 -17.552 1.845 1.00 95.62 339 ALA A O 1
ATOM 2686 N N . GLY A 1 340 ? -14.099 -16.150 0.130 1.00 94.69 340 GLY A N 1
ATOM 2687 C CA . GLY A 1 340 ? -15.460 -15.769 0.504 1.00 94.69 340 GLY A CA 1
ATOM 2688 C C . GLY A 1 340 ? -15.550 -15.270 1.950 1.00 94.69 340 GLY A C 1
ATOM 2689 O O . GLY A 1 340 ? -14.755 -14.446 2.394 1.00 94.69 340 GLY A O 1
ATOM 2690 N N . ARG A 1 341 ? -16.493 -15.811 2.732 1.00 95.00 341 ARG A N 1
ATOM 2691 C CA . ARG A 1 341 ? -16.708 -15.406 4.138 1.00 95.00 341 ARG A CA 1
ATOM 2692 C C . ARG A 1 341 ? -15.508 -15.646 5.058 1.00 95.00 341 ARG A C 1
ATOM 2694 O O . ARG A 1 341 ? -15.413 -15.006 6.101 1.00 95.00 341 ARG A O 1
ATOM 2701 N N . GLU A 1 342 ? -14.600 -16.559 4.708 1.00 97.50 342 GLU A N 1
ATOM 2702 C CA . GLU A 1 342 ? -13.381 -16.769 5.497 1.00 97.50 342 GLU A CA 1
ATOM 2703 C C . GLU A 1 342 ? -12.461 -15.541 5.446 1.00 97.50 342 GLU A C 1
ATOM 2705 O O . GLU A 1 342 ? -11.807 -15.228 6.441 1.00 97.50 342 GLU A O 1
ATOM 2710 N N . TYR A 1 343 ? -12.463 -14.819 4.323 1.00 97.56 343 TYR A N 1
ATOM 2711 C CA . TYR A 1 343 ? -11.691 -13.595 4.140 1.00 97.56 343 TYR A CA 1
ATOM 2712 C C . TYR A 1 343 ? -12.103 -12.510 5.137 1.00 97.56 343 TYR A C 1
ATOM 2714 O O . TYR A 1 343 ? -11.286 -12.044 5.930 1.00 97.56 343 TYR A O 1
ATOM 2722 N N . GLU A 1 344 ? -13.399 -12.185 5.153 1.00 95.69 344 GLU A N 1
ATOM 2723 C CA . GLU A 1 344 ? -14.008 -11.257 6.111 1.00 95.69 344 GLU A CA 1
ATOM 2724 C C . GLU A 1 344 ? -13.696 -11.677 7.552 1.00 95.69 344 GLU A C 1
ATOM 2726 O O . GLU A 1 344 ? -13.192 -10.878 8.344 1.00 95.69 344 GLU A O 1
ATOM 2731 N N . LYS A 1 345 ? -13.944 -12.952 7.876 1.00 98.00 345 LYS A N 1
ATOM 2732 C CA . LYS A 1 345 ? -13.762 -13.488 9.225 1.00 98.00 345 LYS A CA 1
ATOM 2733 C C . LYS A 1 345 ? -12.329 -13.300 9.729 1.00 98.00 345 LYS A C 1
ATOM 2735 O O . LYS A 1 345 ? -12.146 -12.761 10.814 1.00 98.00 345 LYS A O 1
ATOM 2740 N N . ARG A 1 346 ? -11.321 -13.711 8.954 1.00 98.56 346 ARG A N 1
ATOM 2741 C CA . ARG A 1 346 ? -9.910 -13.641 9.375 1.00 98.56 346 ARG A CA 1
ATOM 2742 C C . ARG A 1 346 ? -9.420 -12.203 9.539 1.00 98.56 346 ARG A C 1
ATOM 2744 O O . ARG A 1 346 ? -8.647 -11.932 10.454 1.00 98.56 346 ARG A O 1
ATOM 2751 N N . ILE A 1 347 ? -9.871 -11.283 8.681 1.00 98.44 347 ILE A N 1
ATOM 2752 C CA . ILE A 1 347 ? -9.533 -9.857 8.798 1.00 98.44 347 ILE A CA 1
ATOM 2753 C C . ILE A 1 347 ? -10.135 -9.263 10.074 1.00 98.44 347 ILE A C 1
ATOM 2755 O 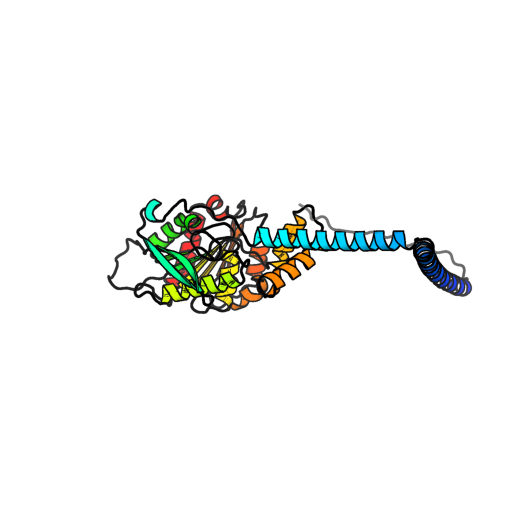O . ILE A 1 347 ? -9.433 -8.572 10.812 1.00 98.44 347 ILE A O 1
ATOM 2759 N N . ILE A 1 348 ? -11.411 -9.547 10.354 1.00 98.25 348 ILE A N 1
ATOM 2760 C CA . ILE A 1 348 ? -12.072 -9.080 11.580 1.00 98.25 348 ILE A CA 1
ATOM 2761 C C . ILE A 1 348 ? -11.394 -9.680 12.812 1.00 98.25 348 ILE A C 1
ATOM 2763 O O . ILE A 1 348 ? -11.045 -8.932 13.712 1.00 98.25 348 ILE A O 1
ATOM 2767 N N . GLU A 1 349 ? -11.145 -10.993 12.843 1.00 98.31 349 GLU A N 1
ATOM 2768 C CA . GLU A 1 349 ? -10.473 -11.658 13.969 1.00 98.31 349 GLU A CA 1
ATOM 2769 C C . GLU A 1 349 ? -9.087 -11.061 14.248 1.00 98.31 349 GLU A C 1
ATOM 2771 O O . GLU A 1 349 ? -8.720 -10.858 15.405 1.00 98.31 349 GLU A O 1
ATOM 2776 N N . PHE A 1 350 ? -8.327 -10.734 13.198 1.00 98.81 350 PHE A N 1
ATOM 2777 C CA . PHE A 1 350 ? -7.037 -10.067 13.345 1.00 98.81 350 PHE A CA 1
ATOM 2778 C C . P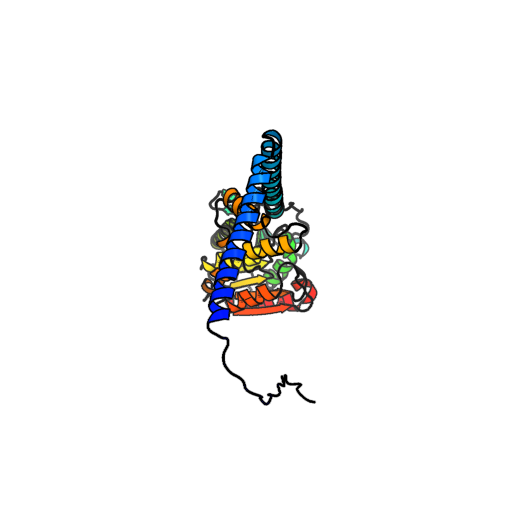HE A 1 350 ? -7.181 -8.677 13.978 1.00 98.81 350 PHE A C 1
ATOM 2780 O O . PHE A 1 350 ? -6.503 -8.376 14.960 1.00 98.81 350 PHE A O 1
ATOM 2787 N N . PHE A 1 351 ? -8.064 -7.825 13.452 1.00 98.62 351 PHE A N 1
ATOM 2788 C CA . PHE A 1 351 ? -8.248 -6.488 14.016 1.00 98.62 351 PHE A CA 1
ATOM 2789 C C . PHE A 1 351 ? -8.875 -6.516 15.413 1.00 98.62 351 PHE A C 1
ATOM 2791 O O . PHE A 1 351 ? -8.527 -5.671 16.238 1.00 98.62 351 PHE A O 1
ATOM 2798 N N . ASP A 1 352 ? -9.772 -7.457 15.704 1.00 97.69 352 ASP A N 1
ATOM 2799 C CA . ASP A 1 352 ? -10.408 -7.599 17.016 1.00 97.69 352 ASP A CA 1
ATOM 2800 C C . ASP A 1 352 ? -9.350 -7.910 18.076 1.00 97.69 352 ASP A C 1
ATOM 2802 O O . ASP A 1 352 ? -9.247 -7.189 19.071 1.00 97.69 352 ASP A O 1
ATOM 2806 N N . LYS A 1 353 ? -8.482 -8.887 17.791 1.00 98.00 353 LYS A N 1
ATOM 2807 C CA . LYS A 1 353 ? -7.388 -9.303 18.674 1.00 98.00 353 LYS A CA 1
ATOM 2808 C C . LYS A 1 353 ? -6.418 -8.176 19.038 1.00 98.00 353 LYS A C 1
ATOM 2810 O O . LYS A 1 353 ? -5.846 -8.197 20.119 1.00 98.00 353 LYS A O 1
ATOM 2815 N N . TYR A 1 354 ? -6.161 -7.239 18.125 1.00 97.88 354 TYR A N 1
ATOM 2816 C CA . TYR A 1 354 ? -5.102 -6.238 18.313 1.00 97.88 354 TYR A CA 1
ATOM 2817 C C . TYR A 1 354 ? -5.602 -4.813 18.552 1.00 97.88 354 TYR A C 1
ATOM 2819 O O . TYR A 1 354 ? -4.811 -3.951 18.928 1.00 97.88 354 TYR A O 1
ATOM 2827 N N . LEU A 1 355 ? -6.889 -4.540 18.322 1.00 97.06 355 LEU A N 1
ATOM 2828 C CA . LEU A 1 355 ? -7.475 -3.215 18.530 1.00 97.06 355 LEU A CA 1
ATOM 2829 C C . LEU A 1 355 ? -8.596 -3.209 19.571 1.00 97.06 355 LEU A C 1
ATOM 2831 O O . LEU A 1 355 ? -8.958 -2.131 20.043 1.00 97.06 355 LEU A O 1
ATOM 2835 N N . LYS A 1 356 ? -9.199 -4.344 19.939 1.00 91.12 356 LYS A N 1
ATOM 2836 C CA . LYS A 1 356 ? -10.306 -4.372 20.917 1.00 91.12 356 LYS A CA 1
ATOM 2837 C C . LYS A 1 356 ? -9.928 -5.022 22.236 1.00 91.12 356 LYS A C 1
ATOM 2839 O O . LYS A 1 356 ? -10.336 -4.480 23.265 1.00 91.12 356 LYS A O 1
ATOM 2844 N N . GLU A 1 357 ? -9.201 -6.127 22.171 1.00 77.69 357 GLU A N 1
ATOM 2845 C CA . GLU A 1 357 ? -8.533 -6.769 23.309 1.00 77.69 357 GLU A CA 1
ATOM 2846 C C . GLU A 1 357 ? -7.303 -5.959 23.730 1.00 77.69 357 GLU A C 1
ATOM 2848 O O . GLU A 1 357 ? -7.091 -5.839 24.959 1.00 77.69 357 GLU A O 1
#

Nearest PDB structures (foldseek):
  5g5m-assembly1_A  TM=8.607E-01  e=7.767E-22  Pyrococcus furiosus
  5g5m-assembly1_B  TM=8.460E-01  e=1.171E-21  Pyrococcus furiosus
  5lcn-assembly2_B  TM=8.412E-01  e=3.564E-21  Pyrococcus furiosus DSM 3638
  5lcn-assembly1_A  TM=8.290E-01  e=5.372E-21  Pyrococcus furiosus DSM 3638
  8yzn-assembly1_A  TM=7.771E-01  e=2.959E-17  Aquipseudomonas alcaligenes

Sequence (357 aa):
MRKGEWKIYFPLSPSLHFLPFSLIFYVFVSLCASVSLWLKLGYCSYFIYNIIHNMHFKNMFLILKAVIYLFVIILALSFLIVYLNSHPPRYPLNIPPSSYGLKFESVEFRTPDKILLRGWFVKSVSSMQYEAGRKKPVIIICHGLGANKSDFTELSSYLSKSGYHVLLFDFRGHGESKGNSSTLGFLEQDDLRSAVEYVKSRADVDIDKIGVYGFSLGAAVTILTASTEKDIKAVVSDSSFTSLKVQGERLLKSSLLPKMPFIYAATWIYEIMFKTDIDKIAPAHFIEKISPTPIFIIGGEGDTQMPASDAEELFKNAGEPKSLWIVKGASHGGTVISAGREYEKRIIEFFDKYLKE